Protein AF-A0A2M6WNW7-F1 (afdb_monomer)

Mean predicted aligned error: 16.3 Å

Solvent-accessible surface area (backbone atoms only — not comparable to full-atom values): 13210 Å² total; per-residue (Å²): 137,83,88,84,86,89,88,78,87,84,83,81,85,83,86,87,83,81,88,74,81,74,78,76,78,71,79,75,77,60,56,50,104,80,75,47,78,60,80,78,81,75,82,66,66,45,76,42,76,39,25,69,64,57,57,46,69,64,61,45,34,32,41,26,38,38,67,49,70,41,86,87,64,58,33,37,37,37,36,43,40,39,30,53,20,77,60,61,27,28,33,37,43,33,40,38,33,38,38,93,46,95,89,50,76,71,47,75,42,41,41,38,36,38,17,75,45,58,40,35,37,39,38,34,68,89,40,78,52,42,34,41,28,35,47,39,70,54,56,52,53,56,55,73,37,88,87,51,91,62,79,66,65,63,51,68,43,59,31,47,27,29,78,50,83,79,61,71,75,72,40,60,76,69,86,79,43,50,62,46,54,49,61,60,51,48,49,67,52,69,44,81,50,96,72,91,56,70,62,54,32,66,55,24,70,70,45,85,52,66,66,62,19,52,54,42,29,74,74,48,56,124

Foldseek 3Di:
DDDDDDDPVPPPPPDPDDPPPPDPPPPPQPQDPVRDRDPPPPPPWDKDFFFLVVVLQPLAFKKKKFWDADPVQRKIKIWIKTYPSHLSWIKIWMKIWGDPDPPDDIDIKIKIWIDPSFKIWIDIPVDPAETAIEGPVVVVVQLPDPPDPPPDRGHGTIITIDHDDDDVVSRDDDPRHHYDYVVVVVCLQPPDPVDDGRQQLVVLVPDPDPVSSVVSCVVRVD

Secondary structure (DSSP, 8-state):
------SSSSSSSS----------------B-TTS-B--------EEEEE-HHHHHTT-S-EEEEEEEEETTTTEEEEEEEEE-SSSS-EEEEEEEEE-SSTTSPPEEEEEEEEE-SSEEEEEETTEEEEEEEEEHHHHHHHHH-TTS---STTS-EEEEEEE----GGGGPPPTTSEEEEHHHHHHHHHS--SSSS--HHHHHTT-SSHHHHHHHHHHH--

Organism: NCBI:txid1974566

Sequence (222 aa):
MKKSFYISLLLFIFALTLSGCGSKKTAENKVDSSGNVVATENSDEEEFTASAFEMMGRGRSLHCTFSYEDEKEGAKQSGDFYVDGRSKKFRSEGESTTKATKDEPAMTIKMKSISDGVYAYSWTSLNEKTGFKMKLDQAVATSTDKNKETQDINQAVKFRCRPWTVDNSLFVVPSDINFTDMDEMMKKITAPAQGGGIDLCAICNQIPDATQKGACQKTNCK

Nearest PDB structures (foldseek):
  4ghb-assembly1_A  TM=3.852E-01  e=8.273E-01  Bacteroides uniformis ATCC 8492
  4egd-assembly2_B  TM=3.331E-01  e=1.476E+00  Staphylococcus aureus subsp. aureus NCTC 8325
  4e1t-assembly1_A  TM=3.639E-01  e=9.401E+00  Yersinia pseudotuberculosis

pLDDT: mean 75.77, std 19.42, range [33.75, 96.56]

Structure (mmCIF, N/CA/C/O backbone):
data_AF-A0A2M6WNW7-F1
#
_entry.id   AF-A0A2M6WNW7-F1
#
loop_
_atom_site.group_PDB
_atom_site.id
_atom_site.type_symbol
_atom_site.label_atom_id
_atom_site.label_alt_id
_atom_site.label_comp_id
_atom_site.label_asym_id
_atom_site.label_entity_id
_atom_site.label_seq_id
_atom_site.pdbx_PDB_ins_code
_atom_site.Cartn_x
_atom_site.Cartn_y
_atom_site.Cartn_z
_atom_site.occupancy
_atom_site.B_iso_or_equiv
_atom_site.auth_seq_id
_atom_site.auth_comp_id
_atom_site.auth_asym_id
_atom_site.auth_atom_id
_atom_site.pdbx_PDB_model_num
ATOM 1 N N . MET A 1 1 ? -31.898 -27.546 -75.877 1.00 37.28 1 MET A N 1
ATOM 2 C CA . MET A 1 1 ? -30.781 -28.379 -76.389 1.00 37.28 1 MET A CA 1
ATOM 3 C C . MET A 1 1 ? -29.540 -27.965 -75.603 1.00 37.28 1 MET A C 1
ATOM 5 O O . MET A 1 1 ? -29.192 -26.802 -75.657 1.00 37.28 1 MET A O 1
ATOM 9 N N . LYS A 1 2 ? -29.198 -28.694 -74.533 1.00 39.91 2 LYS A N 1
ATOM 10 C CA . LYS A 1 2 ? -28.207 -29.791 -74.449 1.00 39.91 2 LYS A CA 1
ATOM 11 C C . LYS A 1 2 ? -26.739 -29.318 -74.524 1.00 39.91 2 LYS A C 1
ATOM 13 O O . LYS A 1 2 ? -26.259 -29.085 -75.621 1.00 39.91 2 LYS A O 1
ATOM 18 N N . LYS A 1 3 ? -26.071 -29.427 -73.356 1.00 39.94 3 LYS A N 1
ATOM 19 C CA . LYS A 1 3 ? -24.642 -29.755 -73.120 1.00 39.94 3 LYS A CA 1
ATOM 20 C C . LYS A 1 3 ? -23.668 -28.600 -73.447 1.00 39.94 3 LYS A C 1
ATOM 22 O O . LYS A 1 3 ? -23.709 -28.064 -74.535 1.00 39.94 3 LYS A O 1
ATOM 27 N N . SER A 1 4 ? -22.833 -28.105 -72.533 1.00 46.53 4 SER A N 1
ATOM 28 C CA . SER A 1 4 ? -21.872 -28.868 -71.731 1.00 46.53 4 SER A CA 1
ATOM 29 C C . SER A 1 4 ? -21.517 -28.155 -70.416 1.00 46.53 4 SER A C 1
ATOM 31 O O . SER A 1 4 ? -20.846 -27.130 -70.407 1.00 46.53 4 SER A O 1
ATOM 33 N N . PHE A 1 5 ? -21.941 -28.752 -69.303 1.00 53.22 5 PHE A N 1
ATOM 34 C CA . PHE A 1 5 ? -21.202 -28.756 -68.037 1.00 53.22 5 PHE A CA 1
ATOM 35 C C . PHE A 1 5 ? -20.086 -29.824 -68.156 1.00 53.22 5 PHE A C 1
ATOM 37 O O . PHE A 1 5 ? -20.232 -30.732 -68.973 1.00 53.22 5 PHE A O 1
ATOM 44 N N . TYR A 1 6 ? -19.043 -29.758 -67.317 1.00 55.38 6 TYR A N 1
ATOM 45 C CA . TYR A 1 6 ? -18.026 -30.812 -67.059 1.00 55.38 6 TYR A CA 1
ATOM 46 C C . TYR A 1 6 ? -16.643 -30.756 -67.740 1.00 55.38 6 TYR A C 1
ATOM 48 O O . TYR A 1 6 ? -16.027 -31.802 -67.901 1.00 55.38 6 TYR A O 1
ATOM 56 N N . ILE A 1 7 ? -16.066 -29.586 -68.045 1.00 53.19 7 ILE A N 1
ATOM 57 C CA . ILE A 1 7 ? -14.607 -29.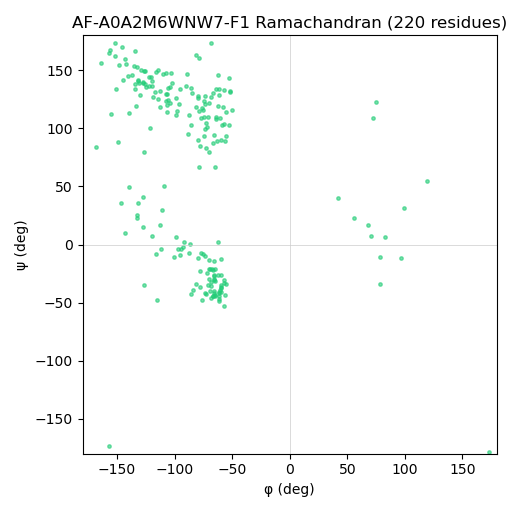501 -68.326 1.00 53.19 7 ILE A CA 1
ATOM 58 C C . ILE A 1 7 ? -13.989 -28.239 -67.703 1.00 53.19 7 ILE A C 1
ATOM 60 O O . ILE A 1 7 ? -13.312 -27.462 -68.360 1.00 53.19 7 ILE A O 1
ATOM 64 N N . SER A 1 8 ? -14.253 -27.994 -66.418 1.00 47.03 8 SER A N 1
ATOM 65 C CA . SER A 1 8 ? -13.496 -26.975 -65.665 1.00 47.03 8 SER A CA 1
ATOM 66 C C . SER A 1 8 ? -13.228 -27.356 -64.204 1.00 47.03 8 SER A C 1
ATOM 68 O O . SER A 1 8 ? -12.729 -26.543 -63.436 1.00 47.03 8 SER A O 1
ATOM 70 N N . LEU A 1 9 ? -13.514 -28.612 -63.829 1.00 49.50 9 LEU A N 1
ATOM 71 C CA . LEU A 1 9 ? -13.303 -29.176 -62.487 1.00 49.50 9 LEU A CA 1
ATOM 72 C C . LEU A 1 9 ? -12.171 -30.227 -62.471 1.00 49.50 9 LEU A C 1
ATOM 74 O O . LEU A 1 9 ? -12.206 -31.184 -61.708 1.00 49.50 9 LEU A O 1
ATOM 78 N N . LEU A 1 10 ? -11.185 -30.073 -63.361 1.00 48.69 10 LEU A N 1
ATOM 79 C CA . LEU A 1 10 ? -10.024 -30.970 -63.501 1.00 48.69 10 LEU A CA 1
ATOM 80 C C . LEU A 1 10 ? -8.695 -30.192 -63.591 1.00 48.69 10 LEU A C 1
ATOM 82 O O . LEU A 1 10 ? -7.700 -30.693 -64.095 1.00 48.69 10 LEU A O 1
ATOM 86 N N . LEU A 1 11 ? -8.690 -28.956 -63.078 1.00 48.28 11 LEU A N 1
ATOM 87 C CA . LEU A 1 11 ? -7.522 -28.068 -62.965 1.00 48.28 11 LEU A CA 1
ATOM 88 C C . LEU A 1 11 ? -7.416 -27.436 -61.560 1.00 48.28 11 LEU A C 1
ATOM 90 O O . LEU A 1 11 ? -6.845 -26.367 -61.389 1.00 48.28 11 LEU A O 1
ATOM 94 N N . PHE A 1 12 ? -7.984 -28.101 -60.544 1.00 49.94 12 PHE A N 1
ATOM 95 C CA . PHE A 1 12 ? -8.003 -27.632 -59.147 1.00 49.94 12 PHE A CA 1
ATOM 96 C C . PHE A 1 12 ? -7.469 -28.671 -58.137 1.00 49.94 12 PHE A C 1
ATOM 98 O O . PHE A 1 12 ? -7.685 -28.536 -56.938 1.00 49.94 12 PHE A O 1
ATOM 105 N N . ILE A 1 13 ? -6.769 -29.717 -58.604 1.00 55.59 13 ILE A N 1
ATOM 106 C CA . ILE A 1 13 ? -6.247 -30.821 -57.765 1.00 55.59 13 ILE A CA 1
ATOM 107 C C . ILE A 1 13 ? -4.735 -31.027 -58.002 1.00 55.59 13 ILE A C 1
ATOM 109 O O . ILE A 1 13 ? -4.261 -32.148 -58.108 1.00 55.59 13 ILE A O 1
ATOM 113 N N . PHE A 1 14 ? -3.945 -29.953 -58.124 1.00 50.47 14 PHE A N 1
ATOM 114 C CA . PHE A 1 14 ? -2.476 -30.085 -58.217 1.00 50.47 14 PHE A CA 1
ATOM 115 C C . PHE A 1 14 ? -1.686 -28.932 -57.570 1.00 50.47 14 PHE A C 1
ATOM 117 O O . PHE A 1 14 ? -0.628 -28.542 -58.050 1.00 50.47 14 PHE A O 1
ATOM 124 N N . ALA A 1 15 ? -2.188 -28.387 -56.456 1.00 49.59 15 ALA A N 1
ATOM 125 C CA . ALA A 1 15 ? -1.471 -27.390 -55.648 1.00 49.59 15 ALA A CA 1
ATOM 126 C C . ALA A 1 15 ? -1.483 -27.718 -54.141 1.00 49.59 15 ALA A C 1
ATOM 128 O O . ALA A 1 15 ? -1.553 -26.831 -53.296 1.00 49.59 15 ALA A O 1
ATOM 129 N N . LEU A 1 16 ? -1.409 -29.007 -53.797 1.00 55.06 16 LEU A N 1
ATOM 130 C CA . LEU A 1 16 ? -1.192 -29.489 -52.431 1.00 55.06 16 LEU A CA 1
ATOM 131 C C . LEU A 1 16 ? -0.007 -30.454 -52.422 1.00 55.06 16 LEU A C 1
ATOM 133 O O . LEU A 1 16 ? -0.216 -31.655 -52.417 1.00 55.06 16 LEU A O 1
ATOM 137 N N . THR A 1 17 ? 1.213 -29.912 -52.424 1.00 58.44 17 THR A N 1
ATOM 138 C CA . THR A 1 17 ? 2.389 -30.475 -51.730 1.00 58.44 17 THR A CA 1
ATOM 139 C C . THR A 1 17 ? 3.519 -29.437 -51.718 1.00 58.44 17 THR A C 1
ATOM 141 O O . THR A 1 17 ? 4.430 -29.479 -52.540 1.00 58.44 17 THR A O 1
ATOM 144 N N . LEU A 1 18 ? 3.496 -28.515 -50.755 1.00 51.34 18 LEU A N 1
ATOM 145 C CA . LEU A 1 18 ? 4.739 -28.102 -50.107 1.00 51.34 18 LEU A CA 1
ATOM 146 C C . LEU A 1 18 ? 4.588 -28.379 -48.620 1.00 51.34 18 LEU A C 1
ATOM 148 O O . LEU A 1 18 ? 3.933 -27.655 -47.874 1.00 51.34 18 LEU A O 1
ATOM 152 N N . SER A 1 19 ? 5.189 -29.499 -48.239 1.00 54.91 19 SER A N 1
ATOM 153 C CA . SER A 1 19 ? 5.500 -29.906 -46.883 1.00 54.91 19 SER A CA 1
ATOM 154 C C . SER A 1 19 ? 6.343 -28.825 -46.207 1.00 54.91 19 SER A C 1
ATOM 156 O O . SER A 1 19 ? 7.570 -28.846 -46.252 1.00 54.91 19 SER A O 1
ATOM 158 N N . GLY A 1 20 ? 5.677 -27.865 -45.574 1.00 41.31 20 GLY A N 1
ATOM 159 C CA . GLY A 1 20 ? 6.281 -26.999 -44.574 1.00 41.31 20 GLY A CA 1
ATOM 160 C C . GLY A 1 20 ? 6.381 -27.761 -43.260 1.00 41.31 20 GLY A C 1
ATOM 161 O O . GLY A 1 20 ? 5.495 -27.658 -42.415 1.00 41.31 20 GLY A O 1
ATOM 162 N N . CYS A 1 21 ? 7.453 -28.539 -43.094 1.00 54.03 21 CYS A N 1
ATOM 163 C CA . CYS A 1 21 ? 7.930 -28.967 -41.782 1.00 54.03 21 CYS A CA 1
ATOM 164 C C . CYS A 1 21 ? 8.270 -27.701 -40.981 1.00 54.03 21 CYS A C 1
ATOM 166 O O . CYS A 1 21 ? 9.374 -27.172 -41.063 1.00 54.03 21 CYS A O 1
ATOM 168 N N . GLY A 1 22 ? 7.289 -27.176 -40.248 1.00 43.28 22 GLY A N 1
ATOM 169 C CA . GLY A 1 22 ? 7.511 -26.136 -39.258 1.00 43.28 22 GLY A CA 1
ATOM 170 C C . GLY A 1 22 ? 8.387 -26.709 -38.156 1.00 43.28 22 GLY A C 1
ATOM 171 O O . GLY A 1 22 ? 7.942 -27.558 -37.384 1.00 43.28 22 GLY A O 1
ATOM 172 N N . SER A 1 23 ? 9.644 -26.272 -38.116 1.00 43.16 23 SER A N 1
ATOM 173 C CA . SER A 1 23 ? 10.593 -26.575 -37.056 1.00 43.16 23 SER A CA 1
ATOM 174 C C . SER A 1 23 ? 9.971 -26.232 -35.708 1.00 43.16 23 SER A C 1
ATOM 176 O O . SER A 1 23 ? 9.912 -25.071 -35.301 1.00 43.16 23 SER A O 1
ATOM 178 N N . LYS A 1 24 ? 9.519 -27.262 -34.993 1.00 37.47 24 LYS A N 1
ATOM 179 C CA . LYS A 1 24 ? 9.359 -27.209 -33.547 1.00 37.47 24 LYS A CA 1
ATOM 180 C C . LYS A 1 24 ? 10.750 -26.858 -33.026 1.00 37.47 24 LYS A C 1
ATOM 182 O O . LYS A 1 24 ? 11.648 -27.694 -33.079 1.00 37.47 24 LYS A O 1
ATOM 187 N N . LYS A 1 25 ? 10.962 -25.601 -32.626 1.00 39.53 25 LYS A N 1
ATOM 188 C CA . LYS A 1 25 ? 12.146 -25.219 -31.859 1.00 39.53 25 LYS A CA 1
ATOM 189 C C . LYS A 1 25 ? 12.052 -25.983 -30.544 1.00 39.53 25 LYS A C 1
ATOM 191 O O . LYS A 1 25 ? 11.413 -25.540 -29.596 1.00 39.53 25 LYS A O 1
ATOM 196 N N . THR A 1 26 ? 12.614 -27.183 -30.536 1.00 38.25 26 THR A N 1
ATOM 197 C CA . THR A 1 26 ? 13.106 -27.821 -29.327 1.00 38.25 26 THR A CA 1
ATOM 198 C C . THR A 1 26 ? 13.988 -26.775 -28.664 1.00 38.25 26 THR A C 1
ATOM 200 O O . THR A 1 26 ? 14.960 -26.324 -29.266 1.00 38.25 26 THR A O 1
ATOM 203 N N . ALA A 1 27 ? 13.599 -26.322 -27.475 1.00 42.50 27 ALA A N 1
ATOM 204 C CA . ALA A 1 27 ? 14.504 -25.587 -26.617 1.00 42.50 27 ALA A CA 1
ATOM 205 C C . ALA A 1 27 ? 15.694 -26.516 -26.351 1.00 42.50 27 ALA A C 1
ATOM 207 O O . ALA A 1 27 ? 15.572 -27.495 -25.616 1.00 42.50 27 ALA A O 1
ATOM 208 N N . GLU A 1 28 ? 16.816 -26.273 -27.024 1.00 37.75 28 GLU A N 1
ATOM 209 C CA . GLU A 1 28 ? 18.087 -26.830 -26.592 1.00 37.75 28 GLU A CA 1
ATOM 210 C C . GLU A 1 28 ? 18.375 -26.216 -25.225 1.00 37.75 28 GLU A C 1
ATOM 212 O O . GLU A 1 28 ? 18.635 -25.018 -25.106 1.00 37.75 28 GLU A O 1
ATOM 217 N N . ASN A 1 29 ? 18.287 -27.034 -24.178 1.00 41.97 29 ASN A N 1
ATOM 218 C CA . ASN A 1 29 ? 18.869 -26.677 -22.897 1.00 41.97 29 ASN A CA 1
ATOM 219 C C . ASN A 1 29 ? 20.368 -26.503 -23.132 1.00 41.97 29 ASN A C 1
ATOM 221 O O . ASN A 1 29 ? 21.080 -27.477 -23.381 1.00 41.97 29 ASN A O 1
ATOM 225 N N . LYS A 1 30 ? 20.846 -25.259 -23.078 1.00 40.69 30 LYS A N 1
ATOM 226 C CA . LYS A 1 30 ? 22.275 -24.978 -23.060 1.00 40.69 30 LYS A CA 1
ATOM 227 C C . LYS A 1 30 ? 22.776 -25.334 -21.664 1.00 40.69 30 LYS A C 1
ATOM 229 O O . LYS A 1 30 ? 22.654 -24.558 -20.722 1.00 40.69 30 LYS A O 1
ATOM 234 N N . VAL A 1 31 ? 23.242 -26.568 -21.543 1.00 48.88 31 VAL A N 1
ATOM 235 C CA . VAL A 1 31 ? 23.888 -27.088 -20.343 1.00 48.88 31 VAL A CA 1
ATOM 236 C C . VAL A 1 31 ? 25.279 -26.459 -20.272 1.00 48.88 31 VAL A C 1
ATOM 238 O O . VAL A 1 31 ? 26.014 -26.464 -21.262 1.00 48.88 31 VAL A O 1
ATOM 241 N N . ASP A 1 32 ? 25.617 -25.851 -19.137 1.00 59.72 32 ASP A N 1
ATOM 242 C CA . ASP A 1 32 ? 26.976 -25.365 -18.905 1.00 59.72 32 ASP A CA 1
ATOM 243 C C . ASP A 1 32 ? 27.966 -26.538 -18.766 1.00 59.72 32 ASP A C 1
ATOM 245 O O . ASP A 1 32 ? 27.585 -27.708 -18.708 1.00 59.72 32 ASP A O 1
ATOM 249 N N . SER A 1 33 ? 29.267 -26.247 -18.692 1.00 53.88 33 SER A N 1
ATOM 250 C CA . SER A 1 33 ? 30.304 -27.280 -18.515 1.00 53.88 33 SER A CA 1
ATOM 251 C C . SER A 1 33 ? 30.191 -28.064 -17.189 1.00 53.88 33 SER A C 1
ATOM 253 O O . SER A 1 33 ? 31.028 -28.931 -16.933 1.00 53.88 33 SER A O 1
ATOM 255 N N . SER A 1 34 ? 29.180 -27.781 -16.364 1.00 63.69 34 SER A N 1
ATOM 256 C CA . SER A 1 34 ? 28.921 -28.379 -15.056 1.00 63.69 34 SER A CA 1
ATOM 257 C C . SER A 1 34 ? 27.571 -29.106 -14.978 1.00 63.69 34 SER A C 1
ATOM 259 O O . SER A 1 34 ? 27.197 -29.563 -13.900 1.00 63.69 34 SER A O 1
ATOM 261 N N . GLY A 1 35 ? 26.840 -29.267 -16.088 1.00 49.97 35 GLY A N 1
ATOM 262 C CA . GLY A 1 35 ? 25.605 -30.057 -16.096 1.00 49.97 35 GLY A CA 1
ATOM 263 C C . GLY A 1 35 ? 24.356 -29.316 -15.606 1.00 49.97 35 GLY A C 1
ATOM 264 O O . GLY A 1 35 ? 23.305 -29.946 -15.485 1.00 49.97 35 GLY A O 1
ATOM 265 N N . ASN A 1 36 ? 24.431 -28.007 -15.345 1.00 60.78 36 ASN A N 1
ATOM 266 C CA . ASN A 1 36 ? 23.285 -27.242 -14.859 1.00 60.78 36 ASN A CA 1
ATOM 267 C C . ASN A 1 36 ? 22.459 -26.649 -16.006 1.00 60.78 36 ASN A C 1
ATOM 269 O O . ASN A 1 36 ? 22.983 -26.093 -16.974 1.00 60.78 36 ASN A O 1
ATOM 273 N N . VAL A 1 37 ? 21.133 -26.757 -15.871 1.00 45.97 37 VAL A N 1
ATOM 274 C CA . VAL A 1 37 ? 20.163 -26.094 -16.748 1.00 45.97 37 VAL A CA 1
ATOM 275 C C . VAL A 1 37 ? 20.190 -24.604 -16.426 1.00 45.97 37 VAL A C 1
ATOM 277 O O . VAL A 1 37 ? 19.615 -24.161 -15.434 1.00 45.97 37 VAL A O 1
ATOM 280 N N . VAL A 1 38 ? 20.871 -23.823 -17.263 1.00 43.94 38 VAL A N 1
ATOM 281 C CA . VAL A 1 38 ? 20.795 -22.364 -17.209 1.00 43.94 38 VAL A CA 1
ATOM 282 C C . VAL A 1 38 ? 19.431 -21.964 -17.762 1.00 43.94 38 VAL A C 1
ATOM 284 O O . VAL A 1 38 ? 19.188 -22.038 -18.969 1.00 43.94 38 VAL A O 1
ATOM 287 N N . ALA A 1 39 ? 18.519 -21.574 -16.869 1.00 40.47 39 ALA A N 1
ATOM 288 C CA . ALA A 1 39 ? 17.269 -20.939 -17.255 1.00 40.47 39 ALA A CA 1
ATOM 289 C C . ALA A 1 39 ? 17.606 -19.707 -18.105 1.00 40.47 39 ALA A C 1
ATOM 291 O O . ALA A 1 39 ? 18.237 -18.759 -17.644 1.00 40.47 39 ALA A O 1
ATOM 292 N N . THR A 1 40 ? 17.233 -19.757 -19.381 1.00 33.75 40 THR A N 1
ATOM 293 C CA . THR A 1 40 ? 17.302 -18.596 -20.262 1.00 33.75 40 THR A CA 1
ATOM 294 C C . THR A 1 40 ? 16.164 -17.670 -19.846 1.00 33.75 40 THR A C 1
ATOM 296 O O . THR A 1 40 ? 15.011 -17.926 -20.188 1.00 33.75 40 THR A O 1
ATOM 299 N N . GLU A 1 41 ? 16.468 -16.633 -19.064 1.00 44.19 41 GLU A N 1
ATOM 300 C CA . GLU A 1 41 ? 15.544 -15.521 -18.836 1.00 44.19 41 GLU A CA 1
ATOM 301 C C . GLU A 1 41 ? 15.370 -14.763 -20.158 1.00 44.19 41 GLU A C 1
ATOM 303 O O . GLU A 1 41 ? 16.099 -13.823 -20.466 1.00 44.19 41 GLU A O 1
ATOM 308 N N . ASN A 1 42 ? 14.416 -15.201 -20.980 1.00 44.41 42 ASN A N 1
ATOM 309 C CA . ASN A 1 42 ? 13.832 -14.317 -21.978 1.00 44.41 42 ASN A CA 1
ATOM 310 C C . ASN A 1 42 ? 12.975 -13.298 -21.227 1.00 44.41 42 ASN A C 1
ATOM 312 O O . ASN A 1 42 ? 11.940 -13.631 -20.649 1.00 44.41 42 ASN A O 1
ATOM 316 N N . SER A 1 43 ? 13.459 -12.060 -21.211 1.00 53.41 43 SER A N 1
ATOM 317 C CA . SER A 1 43 ? 12.755 -10.882 -20.729 1.00 53.41 43 SER A CA 1
ATOM 318 C C . SER A 1 43 ? 11.610 -10.530 -21.687 1.00 53.41 43 SER A C 1
ATOM 320 O O . SER A 1 43 ? 11.740 -9.632 -22.519 1.00 53.41 43 SER A O 1
ATOM 322 N N . ASP A 1 44 ? 10.481 -11.227 -21.580 1.00 70.62 44 ASP A N 1
ATOM 323 C CA . ASP A 1 44 ? 9.216 -10.758 -22.156 1.00 70.62 44 ASP A CA 1
ATOM 324 C C . ASP A 1 44 ? 8.626 -9.696 -21.211 1.00 70.62 44 ASP A C 1
ATOM 326 O O . ASP A 1 44 ? 7.640 -9.923 -20.507 1.00 70.62 44 ASP A O 1
ATOM 330 N N . GLU A 1 45 ? 9.314 -8.556 -21.111 1.00 84.62 45 GLU A N 1
ATOM 331 C CA . GLU A 1 45 ? 8.810 -7.389 -20.395 1.00 84.62 45 GLU A CA 1
ATOM 332 C C . GLU A 1 45 ? 7.746 -6.709 -21.266 1.00 84.62 45 GLU A C 1
ATOM 334 O O . GLU A 1 45 ? 8.010 -6.273 -22.387 1.00 84.62 45 GLU A O 1
ATOM 339 N N . GLU A 1 46 ? 6.518 -6.665 -20.763 1.00 89.56 46 GLU A N 1
ATOM 340 C CA . GLU A 1 46 ? 5.365 -6.060 -21.418 1.00 89.56 46 GLU A CA 1
ATOM 341 C C . GLU A 1 46 ? 5.028 -4.737 -20.724 1.00 89.56 46 GLU A C 1
ATOM 343 O O . GLU A 1 46 ? 4.960 -4.657 -19.494 1.00 89.56 46 GLU A O 1
ATOM 348 N N . GLU A 1 47 ? 4.777 -3.691 -21.509 1.00 90.06 47 GLU A N 1
ATOM 349 C CA . GLU A 1 47 ? 4.302 -2.415 -20.982 1.00 90.06 47 GLU A CA 1
ATOM 350 C C . GLU A 1 47 ? 2.777 -2.325 -21.071 1.00 90.06 47 GLU A C 1
ATOM 352 O O . GLU A 1 47 ? 2.182 -2.589 -22.118 1.00 90.06 47 GLU A O 1
ATOM 357 N N . PHE A 1 48 ? 2.138 -1.884 -19.989 1.00 83.62 48 PHE A N 1
ATOM 358 C CA . PHE A 1 48 ? 0.703 -1.618 -19.966 1.00 83.62 48 PHE A CA 1
ATOM 359 C C . PHE A 1 48 ? 0.427 -0.249 -19.368 1.00 83.62 48 PHE A C 1
ATOM 361 O O . PHE A 1 48 ? 0.995 0.114 -18.345 1.00 83.62 48 PHE A O 1
ATOM 368 N N . THR A 1 49 ? -0.513 0.481 -19.951 1.00 86.44 49 THR A N 1
ATOM 369 C CA . THR A 1 49 ? -1.170 1.594 -19.266 1.00 86.44 49 THR A CA 1
ATOM 370 C C . THR A 1 49 ? -2.493 1.074 -18.727 1.00 86.44 49 THR A C 1
ATOM 372 O O . THR A 1 49 ? -3.335 0.627 -19.505 1.00 86.44 49 THR A O 1
ATOM 375 N N . ALA A 1 50 ? -2.637 1.043 -17.407 1.00 80.38 50 ALA A N 1
ATOM 376 C CA . ALA A 1 50 ? -3.799 0.473 -16.732 1.00 80.38 50 ALA A CA 1
ATOM 377 C C . ALA A 1 50 ? -3.954 1.073 -15.328 1.00 80.38 50 ALA A C 1
ATOM 379 O O . ALA A 1 50 ? -3.014 1.661 -14.796 1.00 80.38 50 ALA A O 1
ATOM 380 N N . SER A 1 51 ? -5.118 0.901 -14.712 1.00 81.75 51 SER A N 1
ATOM 381 C CA . SER A 1 51 ? -5.281 1.080 -13.262 1.00 81.75 51 SER A CA 1
ATOM 382 C C . SER A 1 51 ? -4.822 -0.165 -12.492 1.00 81.75 51 SER A C 1
ATOM 384 O O . SER A 1 51 ? -4.749 -1.270 -13.040 1.00 81.75 51 SER A O 1
ATOM 386 N N . ALA A 1 52 ? -4.585 -0.027 -11.184 1.00 75.19 52 ALA A N 1
ATOM 387 C CA . ALA A 1 52 ? -4.259 -1.167 -10.320 1.00 75.19 52 ALA A CA 1
ATOM 388 C C . ALA A 1 52 ? -5.350 -2.264 -10.345 1.00 75.19 52 ALA A C 1
ATOM 390 O O . ALA A 1 52 ? -5.047 -3.458 -10.279 1.00 75.19 52 ALA A O 1
ATOM 391 N N . PHE A 1 53 ? -6.622 -1.879 -10.499 1.00 78.75 53 PHE A N 1
ATOM 392 C CA . PHE A 1 53 ? -7.745 -2.819 -10.588 1.00 78.75 53 PHE A CA 1
ATOM 393 C C . PHE A 1 53 ? -7.785 -3.576 -11.914 1.00 78.75 53 PHE A C 1
ATOM 395 O O . PHE A 1 53 ? -7.985 -4.792 -11.927 1.00 78.75 53 PHE A O 1
ATOM 402 N N . GLU A 1 54 ? -7.550 -2.883 -13.027 1.00 80.38 54 GLU A N 1
ATOM 403 C CA . GLU A 1 54 ? -7.448 -3.522 -14.340 1.00 80.38 54 GLU A CA 1
ATOM 404 C C . GLU A 1 54 ? -6.308 -4.543 -14.367 1.00 80.38 54 GLU A C 1
ATOM 406 O O . GLU A 1 54 ? -6.464 -5.619 -14.941 1.00 80.38 54 GLU A O 1
ATOM 411 N N . MET A 1 55 ? -5.193 -4.254 -13.685 1.00 81.56 55 MET A N 1
ATOM 412 C CA . MET A 1 55 ? -4.072 -5.186 -13.560 1.00 81.56 55 MET A CA 1
ATOM 413 C C . MET A 1 55 ? -4.457 -6.487 -12.846 1.00 81.56 55 MET A C 1
ATOM 415 O O . MET A 1 55 ? -4.082 -7.563 -13.312 1.00 81.56 55 MET A O 1
ATOM 419 N N . MET A 1 56 ? -5.263 -6.423 -11.782 1.00 83.12 56 MET A N 1
ATOM 420 C CA . MET A 1 56 ? -5.793 -7.626 -11.122 1.00 83.12 56 MET A CA 1
ATOM 421 C C . MET A 1 56 ? -6.734 -8.439 -12.024 1.00 83.12 56 MET A C 1
ATOM 423 O O . MET A 1 56 ? -6.787 -9.663 -11.916 1.00 83.12 56 MET A O 1
ATOM 427 N N . GLY A 1 57 ? -7.460 -7.779 -12.930 1.00 83.25 57 GLY A N 1
ATOM 428 C CA . GLY A 1 57 ? -8.414 -8.414 -13.845 1.00 83.25 57 GLY A CA 1
ATOM 429 C C . GLY A 1 57 ? -7.788 -9.180 -15.018 1.00 83.25 57 GLY A C 1
ATOM 430 O O . GLY A 1 57 ? -8.503 -9.879 -15.733 1.00 83.25 57 GLY A O 1
ATOM 431 N N . ARG A 1 58 ? -6.467 -9.090 -15.234 1.00 83.44 58 ARG A N 1
ATOM 432 C CA . ARG A 1 58 ? -5.785 -9.664 -16.416 1.00 83.44 58 ARG A CA 1
ATOM 433 C C . ARG A 1 58 ? -5.642 -11.186 -16.412 1.00 83.44 58 ARG A C 1
ATOM 435 O O . ARG A 1 58 ? -5.218 -11.747 -17.421 1.00 83.44 58 ARG A O 1
ATOM 442 N N . GLY A 1 59 ? -5.935 -11.863 -15.303 1.00 87.94 59 GLY A N 1
ATOM 443 C CA . GLY A 1 59 ? -5.868 -13.328 -15.239 1.00 87.94 59 GLY A CA 1
ATOM 444 C C . GLY A 1 59 ? -4.447 -13.915 -15.286 1.00 87.94 59 GLY A C 1
ATOM 445 O O . GLY A 1 59 ? -4.285 -15.129 -15.414 1.00 87.94 59 GLY A O 1
ATOM 446 N N . ARG A 1 60 ? -3.407 -13.070 -15.228 1.00 91.19 60 ARG A N 1
ATOM 447 C CA . ARG A 1 60 ? -1.990 -13.446 -15.338 1.00 91.19 60 ARG A CA 1
ATOM 448 C C . ARG A 1 60 ? -1.251 -13.062 -14.067 1.00 91.19 60 ARG A C 1
ATOM 450 O O . ARG A 1 60 ? -1.476 -11.985 -13.522 1.00 91.19 60 ARG A O 1
ATOM 457 N N . SER A 1 61 ? -0.341 -13.925 -13.633 1.00 94.56 61 SER A N 1
ATOM 458 C CA . SER A 1 61 ? 0.593 -13.600 -12.562 1.00 94.56 61 SER A CA 1
ATOM 459 C C . SER A 1 61 ? 1.663 -12.667 -13.123 1.00 94.56 61 SER A C 1
ATOM 461 O O . SER A 1 61 ? 2.422 -13.065 -14.010 1.00 94.56 61 SER A O 1
ATOM 463 N N . LEU A 1 62 ? 1.723 -11.432 -12.626 1.00 94.31 62 LEU A N 1
ATOM 464 C CA . LEU A 1 62 ? 2.666 -10.411 -13.088 1.00 94.31 62 LEU A CA 1
ATOM 465 C C . LEU A 1 62 ? 3.374 -9.746 -11.907 1.00 94.31 62 LEU A C 1
ATOM 467 O O . LEU A 1 62 ? 2.750 -9.464 -10.883 1.00 94.31 62 LEU A O 1
ATOM 471 N N . HIS A 1 63 ? 4.662 -9.473 -12.090 1.00 95.44 63 HIS A N 1
ATOM 472 C CA . HIS A 1 63 ? 5.405 -8.502 -11.302 1.00 95.44 63 HIS A CA 1
ATOM 473 C C . HIS A 1 63 ? 5.633 -7.277 -12.184 1.00 95.44 63 HIS A C 1
ATOM 475 O O . HIS A 1 63 ? 6.238 -7.380 -13.251 1.00 95.44 63 HIS A O 1
ATOM 481 N N . CYS A 1 64 ? 5.123 -6.137 -11.743 1.00 93.69 64 CYS A N 1
ATOM 482 C CA . CYS A 1 64 ? 5.167 -4.878 -12.454 1.00 93.69 64 CYS A CA 1
ATOM 483 C C . CYS A 1 64 ? 5.902 -3.813 -11.652 1.00 93.69 64 CYS A C 1
ATOM 485 O O . CYS A 1 64 ? 5.725 -3.723 -10.444 1.00 93.69 64 CYS A O 1
ATOM 487 N N . THR A 1 65 ? 6.643 -2.957 -12.343 1.00 95.06 65 THR A N 1
ATOM 488 C CA . THR A 1 65 ? 7.188 -1.718 -11.785 1.00 95.06 65 THR A CA 1
ATOM 489 C C . THR A 1 65 ? 6.467 -0.528 -12.399 1.00 95.06 65 THR A C 1
ATOM 491 O O . THR A 1 65 ? 6.073 -0.569 -13.569 1.00 95.06 65 THR A O 1
ATOM 494 N N . PHE A 1 66 ? 6.291 0.538 -11.629 1.00 90.50 66 PHE A N 1
ATOM 495 C CA . PHE A 1 66 ? 5.769 1.806 -12.126 1.00 90.50 66 PHE A CA 1
ATOM 496 C C . PHE A 1 66 ? 6.626 2.966 -11.633 1.00 90.50 66 PHE A C 1
ATOM 498 O O . PHE A 1 66 ? 7.275 2.896 -10.590 1.00 90.50 66 PHE A O 1
ATOM 505 N N . SER A 1 67 ? 6.639 4.040 -12.413 1.00 89.88 67 SER A N 1
ATOM 506 C CA . SER A 1 67 ? 7.242 5.304 -12.018 1.00 89.88 67 SER A CA 1
ATOM 507 C C . SER A 1 67 ? 6.508 6.442 -12.712 1.00 89.88 67 SER A C 1
ATOM 509 O O . SER A 1 67 ? 6.214 6.360 -13.905 1.00 89.88 67 SER A O 1
ATOM 511 N N . TYR A 1 68 ? 6.191 7.470 -11.940 1.00 85.06 68 TYR A N 1
ATOM 512 C CA . TYR A 1 68 ? 5.504 8.676 -12.359 1.00 85.06 68 TYR A CA 1
ATOM 513 C C . TYR A 1 68 ? 6.230 9.883 -11.763 1.00 85.06 68 TYR A C 1
ATOM 515 O O . TYR A 1 68 ? 6.643 9.857 -10.606 1.00 85.06 68 TYR A O 1
ATOM 523 N N . GLU A 1 69 ? 6.394 10.936 -12.551 1.00 85.56 69 GLU A N 1
ATOM 524 C CA . GLU A 1 69 ? 6.932 12.212 -12.094 1.00 85.56 69 GLU A CA 1
ATOM 525 C C . GLU A 1 69 ? 6.037 13.322 -12.637 1.00 85.56 69 GLU A C 1
ATOM 527 O O . GLU A 1 69 ? 5.877 13.465 -13.849 1.00 85.56 69 GLU A O 1
ATOM 532 N N . ASP A 1 70 ? 5.437 14.088 -11.731 1.00 80.06 70 ASP A N 1
ATOM 533 C CA . ASP A 1 70 ? 4.743 15.320 -12.063 1.00 80.06 70 ASP A CA 1
ATOM 534 C C . ASP A 1 70 ? 5.763 16.460 -12.098 1.00 80.06 70 ASP A C 1
ATOM 536 O O . ASP A 1 70 ? 6.208 16.960 -11.062 1.00 80.06 70 ASP A O 1
ATOM 540 N N . GLU A 1 71 ? 6.147 16.879 -13.302 1.00 74.00 71 GLU A N 1
ATOM 541 C CA . GLU A 1 71 ? 7.121 17.958 -13.495 1.00 74.00 71 GLU A CA 1
ATOM 542 C C . GLU A 1 71 ? 6.628 19.323 -12.976 1.00 74.00 71 GLU A C 1
ATOM 544 O O . GLU A 1 71 ? 7.445 20.209 -12.714 1.00 74.00 71 GLU A O 1
ATOM 549 N N . LYS A 1 72 ? 5.310 19.524 -12.821 1.00 71.62 72 LYS A N 1
ATOM 550 C CA . LYS A 1 72 ? 4.731 20.802 -12.375 1.00 71.62 72 LYS A CA 1
ATOM 551 C C . LYS A 1 72 ? 4.689 20.904 -10.858 1.00 71.62 72 LYS A C 1
ATOM 553 O O . LYS A 1 72 ? 5.019 21.958 -10.316 1.00 71.62 72 LYS A O 1
ATOM 558 N N . GLU A 1 73 ? 4.295 19.824 -10.191 1.00 71.38 73 GLU A N 1
ATOM 559 C CA . GLU A 1 73 ? 4.164 19.780 -8.727 1.00 71.38 73 GLU A CA 1
ATOM 560 C C . GLU A 1 73 ? 5.412 19.204 -8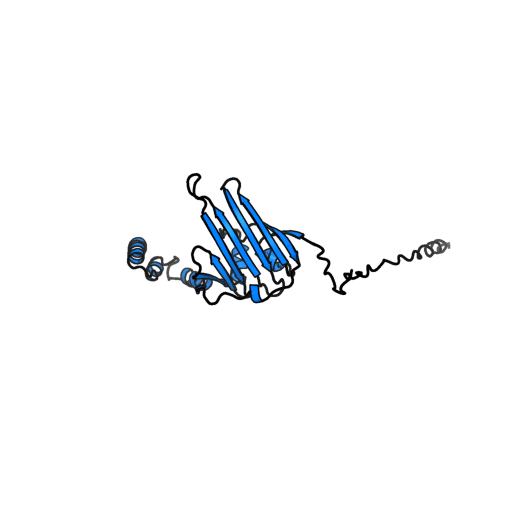.036 1.00 71.38 73 GLU A C 1
ATOM 562 O O . GLU A 1 73 ? 5.562 19.283 -6.817 1.00 71.38 73 GLU A O 1
ATOM 567 N N . GLY A 1 74 ? 6.355 18.654 -8.809 1.00 73.44 74 GLY A N 1
ATOM 568 C CA . GLY A 1 74 ? 7.577 18.035 -8.296 1.00 73.44 74 GLY A CA 1
ATOM 569 C C . GLY A 1 74 ? 7.318 16.740 -7.524 1.00 73.44 74 GLY A C 1
ATOM 570 O O . GLY A 1 74 ? 8.188 16.305 -6.764 1.00 73.44 74 GLY A O 1
ATOM 571 N N . ALA A 1 75 ? 6.131 16.150 -7.690 1.00 80.75 75 ALA A N 1
ATOM 572 C CA . ALA A 1 75 ? 5.752 14.891 -7.076 1.00 80.75 75 ALA A CA 1
ATOM 573 C C . ALA A 1 75 ? 6.362 13.726 -7.864 1.00 80.75 75 ALA A C 1
ATOM 575 O O . ALA A 1 75 ? 6.171 13.619 -9.072 1.00 80.75 75 ALA A O 1
ATOM 576 N N . LYS A 1 76 ? 7.091 12.836 -7.191 1.00 88.31 76 LYS A N 1
ATOM 577 C CA . LYS A 1 76 ? 7.637 11.607 -7.783 1.00 88.31 76 LYS A CA 1
ATOM 578 C C . LYS A 1 76 ? 7.029 10.408 -7.094 1.00 88.31 76 LYS A C 1
ATOM 580 O O . LYS A 1 76 ? 7.071 10.334 -5.872 1.00 88.31 76 LYS A O 1
ATOM 585 N N . GLN A 1 77 ? 6.549 9.447 -7.862 1.00 89.44 77 GLN A N 1
ATOM 586 C CA . GLN A 1 77 ? 6.048 8.186 -7.351 1.00 89.44 77 GLN A CA 1
ATOM 587 C C . GLN A 1 77 ? 6.728 7.026 -8.065 1.00 89.44 77 GLN A C 1
ATOM 589 O O . GLN A 1 77 ? 6.950 7.063 -9.274 1.00 89.44 77 GLN A O 1
ATOM 594 N N . SER A 1 78 ? 7.066 5.974 -7.334 1.00 92.81 78 SER A N 1
ATOM 595 C CA . SER A 1 78 ? 7.525 4.724 -7.934 1.00 92.81 78 SER A CA 1
ATOM 596 C C . SER A 1 78 ? 7.190 3.543 -7.045 1.00 92.81 78 SER A C 1
ATOM 598 O O . SER A 1 78 ? 6.900 3.724 -5.861 1.00 92.81 78 SER A O 1
ATOM 600 N N . GLY A 1 79 ? 7.207 2.342 -7.608 1.00 94.75 79 GLY A N 1
ATOM 601 C CA . GLY A 1 79 ? 6.985 1.148 -6.816 1.00 94.75 79 GLY A CA 1
ATOM 602 C C . GLY A 1 79 ? 6.865 -0.132 -7.618 1.00 94.75 79 GLY A C 1
ATOM 603 O O . GLY A 1 79 ? 6.930 -0.145 -8.851 1.00 94.75 79 GLY A O 1
ATOM 604 N N . ASP A 1 80 ? 6.634 -1.197 -6.865 1.00 95.62 80 ASP A N 1
ATOM 605 C CA . ASP A 1 80 ? 6.384 -2.548 -7.324 1.00 95.62 80 ASP A CA 1
ATOM 606 C C . ASP A 1 80 ? 4.908 -2.915 -7.122 1.00 95.62 80 ASP A C 1
ATOM 608 O O . ASP A 1 80 ? 4.233 -2.495 -6.173 1.00 95.62 80 ASP A O 1
ATOM 612 N N . PHE A 1 81 ? 4.401 -3.737 -8.032 1.00 94.31 81 PHE A N 1
ATOM 613 C CA . PHE A 1 81 ? 3.043 -4.251 -8.030 1.00 94.31 81 PHE A CA 1
ATOM 614 C C . PHE A 1 81 ? 3.053 -5.723 -8.445 1.00 94.31 81 PHE A C 1
ATOM 616 O O . PHE A 1 81 ? 3.367 -6.070 -9.582 1.00 94.31 81 PHE A O 1
ATOM 623 N N . TYR A 1 82 ? 2.706 -6.598 -7.512 1.00 95.44 82 TYR A N 1
ATOM 624 C CA . TYR A 1 82 ? 2.653 -8.043 -7.686 1.00 95.44 82 TYR A CA 1
ATOM 625 C C . TYR A 1 82 ? 1.196 -8.480 -7.725 1.00 95.44 82 TYR A C 1
ATOM 627 O O . TYR A 1 82 ? 0.438 -8.152 -6.814 1.00 95.44 82 TYR A O 1
ATOM 635 N N . VAL A 1 83 ? 0.810 -9.261 -8.731 1.00 94.50 83 VAL A N 1
ATOM 636 C CA . VAL A 1 83 ? -0.520 -9.883 -8.819 1.00 94.50 83 VAL A CA 1
ATOM 637 C C . VAL A 1 83 ? -0.399 -11.385 -8.998 1.00 94.50 83 VAL A C 1
ATOM 639 O O . VAL A 1 83 ? 0.428 -11.869 -9.773 1.00 94.50 83 VAL A O 1
ATOM 642 N N . ASP A 1 84 ? -1.244 -12.136 -8.294 1.00 93.56 84 ASP A N 1
ATOM 643 C CA . ASP A 1 84 ? -1.295 -13.596 -8.412 1.00 93.56 84 ASP A CA 1
ATOM 644 C C . ASP A 1 84 ? -2.043 -14.057 -9.677 1.00 93.56 84 ASP A C 1
ATOM 646 O O . ASP A 1 84 ? -1.817 -15.158 -10.178 1.00 93.56 84 ASP A O 1
ATOM 650 N N . GLY A 1 85 ? -2.912 -13.196 -10.214 1.00 87.75 85 GLY A N 1
ATOM 651 C CA . GLY A 1 85 ? -3.693 -13.395 -11.432 1.00 87.75 85 GLY A CA 1
ATOM 652 C C . GLY A 1 85 ? -4.925 -14.289 -11.284 1.00 87.75 85 GLY A C 1
ATOM 653 O O . GLY A 1 85 ? -5.725 -14.340 -12.211 1.00 87.75 85 GLY A O 1
ATOM 654 N N . ARG A 1 86 ? -5.115 -15.003 -10.167 1.00 86.12 86 ARG A N 1
ATOM 655 C CA . ARG A 1 86 ? -6.192 -16.009 -10.036 1.00 86.12 86 ARG A CA 1
ATOM 656 C C . ARG A 1 86 ? -7.088 -15.812 -8.824 1.00 86.12 86 ARG A C 1
ATOM 658 O O . ARG A 1 86 ? -8.280 -16.086 -8.919 1.00 86.12 86 ARG A O 1
ATOM 665 N N . SER A 1 87 ? -6.541 -15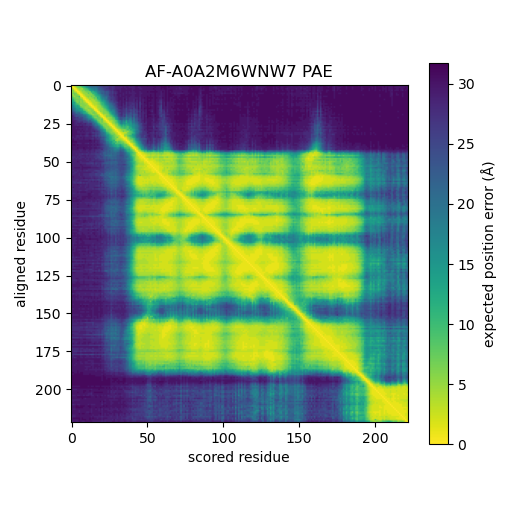.339 -7.709 1.00 88.31 87 SER A N 1
ATOM 666 C CA . SER A 1 87 ? -7.246 -15.278 -6.421 1.00 88.31 87 SER A CA 1
ATOM 667 C C . SER A 1 87 ? -7.504 -13.843 -5.975 1.00 88.31 87 SER A C 1
ATOM 669 O O . SER A 1 87 ? -7.780 -13.612 -4.801 1.00 88.31 87 SER A O 1
ATOM 671 N N . LYS A 1 88 ? -7.398 -12.881 -6.903 1.00 90.50 88 LYS A N 1
ATOM 672 C CA . LYS A 1 88 ? -7.491 -11.439 -6.635 1.00 90.50 88 LYS A CA 1
ATOM 673 C C . LYS A 1 88 ? -6.479 -10.955 -5.581 1.00 90.50 88 LYS A C 1
ATOM 675 O O . LYS A 1 88 ? -6.697 -9.926 -4.947 1.00 90.50 88 LYS A O 1
ATOM 680 N N . LYS A 1 89 ? -5.381 -11.692 -5.380 1.00 94.19 89 LYS A N 1
ATOM 681 C CA . LYS A 1 89 ? -4.332 -11.303 -4.437 1.00 94.19 89 LYS A CA 1
ATOM 682 C C . LYS A 1 89 ? -3.358 -10.378 -5.134 1.00 94.19 89 LYS A C 1
ATOM 684 O O . LYS A 1 89 ? -2.914 -10.647 -6.255 1.00 94.19 89 LYS A O 1
ATOM 689 N N . PHE A 1 90 ? -3.010 -9.305 -4.443 1.00 94.75 90 PHE A N 1
ATOM 690 C CA . PHE A 1 90 ? -1.991 -8.382 -4.903 1.00 94.75 90 PHE A CA 1
ATOM 691 C C . PHE A 1 90 ? -1.159 -7.860 -3.740 1.00 94.75 90 PHE A C 1
ATOM 693 O O . PHE A 1 90 ? -1.582 -7.893 -2.583 1.00 94.75 90 PHE A O 1
ATOM 700 N N . ARG A 1 91 ? 0.026 -7.358 -4.070 1.00 95.75 91 ARG A N 1
ATOM 701 C CA . ARG A 1 91 ? 0.874 -6.570 -3.186 1.00 95.75 91 ARG A CA 1
ATOM 702 C C . ARG A 1 91 ? 1.365 -5.369 -3.969 1.00 95.75 91 ARG A C 1
ATOM 704 O O . ARG A 1 91 ? 1.821 -5.522 -5.096 1.00 95.75 91 ARG A O 1
ATOM 711 N N . SER A 1 92 ? 1.298 -4.197 -3.364 1.00 94.00 92 SER A N 1
ATOM 712 C CA . SER A 1 92 ? 1.962 -3.005 -3.858 1.00 94.00 92 SER A CA 1
ATOM 713 C C . SER A 1 92 ? 2.851 -2.436 -2.773 1.00 94.00 92 SER A C 1
ATOM 715 O O . SER A 1 92 ? 2.446 -2.328 -1.613 1.00 94.00 92 SER A O 1
ATOM 717 N N . GLU A 1 93 ? 4.055 -2.062 -3.166 1.00 95.56 93 GLU A N 1
ATOM 718 C CA . GLU A 1 93 ? 4.951 -1.257 -2.357 1.00 95.56 93 GLU A CA 1
ATOM 719 C C . GLU A 1 93 ? 5.428 -0.111 -3.220 1.00 95.56 93 GLU A C 1
ATOM 721 O O . GLU A 1 93 ? 5.880 -0.325 -4.338 1.00 95.56 93 GLU A O 1
ATOM 726 N N . GLY A 1 94 ? 5.317 1.105 -2.717 1.00 93.38 94 GLY A N 1
ATOM 727 C CA . GLY A 1 94 ? 5.795 2.263 -3.439 1.00 93.38 94 GLY A CA 1
ATOM 728 C C . GLY A 1 94 ? 6.207 3.371 -2.505 1.00 93.38 94 GLY A C 1
ATOM 729 O O . GLY A 1 94 ? 6.011 3.318 -1.290 1.00 93.38 94 GLY A O 1
ATOM 730 N N . GLU A 1 95 ? 6.772 4.400 -3.095 1.00 93.44 95 GLU A N 1
ATOM 731 C CA . GLU A 1 95 ? 7.100 5.635 -2.420 1.00 93.44 95 GLU A CA 1
ATOM 732 C C . GLU A 1 95 ? 6.594 6.806 -3.240 1.00 93.44 95 GLU A C 1
ATOM 734 O O . GLU A 1 95 ? 6.650 6.793 -4.469 1.00 93.44 95 GLU A O 1
ATOM 739 N N . SER A 1 96 ? 6.079 7.805 -2.534 1.00 90.06 96 SER A N 1
ATOM 740 C CA . SER A 1 96 ? 5.709 9.094 -3.089 1.00 90.06 96 SER A CA 1
ATOM 741 C C . SER A 1 96 ? 6.547 10.159 -2.406 1.00 90.06 96 SER A C 1
ATOM 743 O O . SER A 1 96 ? 6.614 10.214 -1.179 1.00 90.06 96 SER A O 1
ATOM 745 N N . THR A 1 97 ? 7.226 10.974 -3.200 1.00 89.31 97 THR A N 1
ATOM 746 C CA . THR A 1 97 ? 7.995 12.123 -2.746 1.00 89.31 97 THR A CA 1
ATOM 747 C C . THR A 1 97 ? 7.313 13.380 -3.240 1.00 89.31 97 THR A C 1
ATOM 749 O O . THR A 1 97 ? 7.221 13.586 -4.445 1.00 89.31 97 THR A O 1
ATOM 752 N N . THR A 1 98 ? 6.869 14.231 -2.323 1.00 83.38 98 THR A N 1
ATOM 753 C CA . THR A 1 98 ? 6.185 15.489 -2.643 1.00 83.38 98 THR A CA 1
ATOM 754 C C . THR A 1 98 ? 6.853 16.665 -1.947 1.00 83.38 98 THR A C 1
ATOM 756 O O . THR A 1 98 ? 7.367 16.526 -0.833 1.00 83.38 98 THR A O 1
ATOM 759 N N . LYS A 1 99 ? 6.805 17.844 -2.567 1.00 77.50 99 LYS A N 1
ATOM 760 C CA . LYS A 1 99 ? 7.176 19.111 -1.929 1.00 77.50 99 LYS A CA 1
ATOM 761 C C . LYS A 1 99 ? 5.912 19.918 -1.666 1.00 77.50 99 LYS A C 1
ATOM 763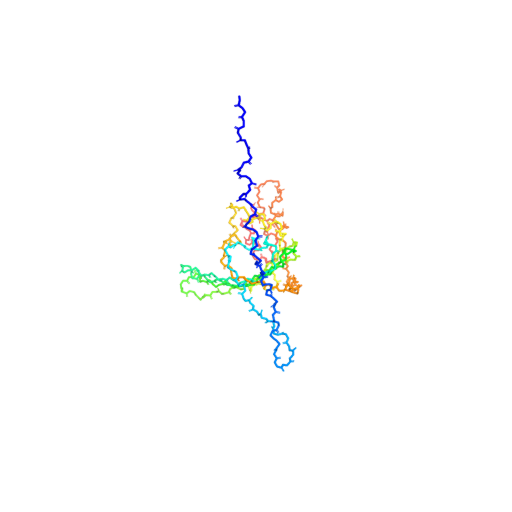 O O . LYS A 1 99 ? 5.174 20.203 -2.598 1.00 77.50 99 LYS A O 1
ATOM 768 N N . ALA A 1 100 ? 5.672 20.299 -0.413 1.00 68.50 100 ALA A N 1
ATOM 769 C CA . ALA A 1 100 ? 4.517 21.133 -0.071 1.00 68.50 100 ALA A CA 1
ATOM 770 C C . ALA A 1 100 ? 4.656 22.560 -0.636 1.00 68.50 100 ALA A C 1
ATOM 772 O O . ALA A 1 100 ? 3.677 23.168 -1.059 1.00 68.50 100 ALA A O 1
ATOM 773 N N . THR A 1 101 ? 5.881 23.092 -0.665 1.00 68.31 101 THR A N 1
ATOM 774 C CA . THR A 1 101 ? 6.236 24.374 -1.287 1.00 68.31 101 THR A CA 1
ATOM 775 C C . THR A 1 101 ? 7.649 24.283 -1.874 1.00 68.31 101 THR A C 1
ATOM 777 O O . THR A 1 101 ? 8.374 23.320 -1.622 1.00 68.31 101 THR A O 1
ATOM 780 N N . LYS A 1 102 ? 8.069 25.283 -2.663 1.00 69.31 102 LYS A N 1
ATOM 781 C CA . LYS A 1 102 ? 9.425 25.315 -3.246 1.00 69.31 102 LYS A CA 1
ATOM 782 C C . LYS A 1 102 ? 10.541 25.377 -2.196 1.00 69.31 102 LYS A C 1
ATOM 784 O O . LYS A 1 102 ? 11.644 24.919 -2.491 1.00 69.31 102 LYS A O 1
ATOM 789 N N . ASP A 1 103 ? 10.240 25.917 -1.017 1.00 77.19 103 ASP A N 1
ATOM 790 C CA . ASP A 1 103 ? 11.215 26.226 0.033 1.00 77.19 103 ASP A CA 1
ATOM 791 C C . ASP A 1 103 ? 11.255 25.170 1.153 1.00 77.19 103 ASP A C 1
ATOM 793 O O . ASP A 1 103 ? 12.172 25.174 1.971 1.00 77.19 103 ASP A O 1
ATOM 797 N N . GLU A 1 104 ? 10.297 24.238 1.176 1.00 75.69 104 GLU A N 1
ATOM 798 C CA . GLU A 1 104 ? 10.257 23.131 2.136 1.00 75.69 104 GLU A CA 1
ATOM 799 C C . GLU A 1 104 ? 11.033 21.901 1.617 1.00 75.69 104 GLU A C 1
ATOM 801 O O . GLU A 1 104 ? 11.055 21.623 0.407 1.00 75.69 104 GLU A O 1
ATOM 806 N N . PRO A 1 105 ? 11.667 21.118 2.512 1.00 79.38 105 PRO A N 1
ATOM 807 C CA . PRO A 1 105 ? 12.288 19.859 2.135 1.00 79.38 105 PRO A CA 1
ATOM 808 C C . PRO A 1 105 ? 11.238 18.882 1.594 1.00 79.38 105 PRO A C 1
ATOM 810 O O . PRO A 1 105 ? 10.092 18.839 2.042 1.00 79.38 105 PRO A O 1
ATOM 813 N N . ALA A 1 106 ? 11.645 18.069 0.620 1.00 83.19 106 ALA A N 1
ATOM 814 C CA . ALA A 1 106 ? 10.775 17.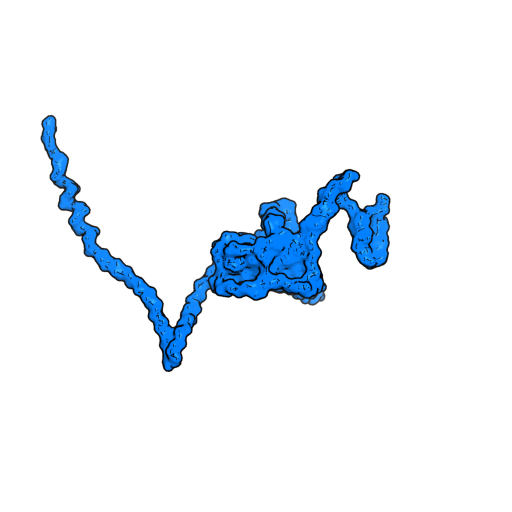038 0.075 1.00 83.19 106 ALA A CA 1
ATOM 815 C C . ALA A 1 106 ? 10.438 15.999 1.156 1.00 83.19 106 ALA A C 1
ATOM 817 O O . ALA A 1 106 ? 11.327 15.517 1.861 1.00 83.19 106 ALA A O 1
ATOM 818 N N . MET A 1 107 ? 9.160 15.643 1.263 1.00 87.00 107 MET A N 1
ATOM 819 C CA . MET A 1 107 ? 8.688 14.573 2.132 1.00 87.00 107 MET A CA 1
ATOM 820 C C . MET A 1 107 ? 8.497 13.312 1.298 1.00 87.00 107 MET A C 1
ATOM 822 O O . MET A 1 107 ? 7.765 13.337 0.311 1.00 87.00 107 MET A O 1
ATOM 826 N N . THR A 1 108 ? 9.118 12.213 1.722 1.00 90.44 108 THR A N 1
ATOM 827 C CA . THR A 1 108 ? 8.919 10.890 1.123 1.00 90.44 108 THR A CA 1
ATOM 828 C C . THR A 1 108 ? 8.066 10.026 2.045 1.00 90.44 108 THR A C 1
ATOM 830 O O . THR A 1 108 ? 8.413 9.805 3.205 1.00 90.44 108 THR A O 1
ATOM 833 N N . ILE A 1 109 ? 6.958 9.509 1.519 1.00 91.12 109 ILE A N 1
ATOM 834 C CA . ILE A 1 109 ? 6.046 8.591 2.200 1.00 91.12 109 ILE A CA 1
ATOM 835 C C . ILE A 1 109 ? 6.092 7.254 1.470 1.00 91.12 109 ILE A C 1
ATOM 837 O O . ILE A 1 109 ? 5.826 7.186 0.271 1.00 91.12 109 ILE A O 1
ATOM 841 N N . LYS A 1 110 ? 6.386 6.173 2.195 1.00 93.62 110 LYS A N 1
ATOM 842 C CA . LYS A 1 110 ? 6.253 4.814 1.662 1.00 93.62 110 LYS A CA 1
ATOM 843 C C . LYS A 1 110 ? 4.818 4.351 1.837 1.00 93.62 110 LYS A C 1
ATOM 845 O O . LYS A 1 110 ? 4.268 4.453 2.932 1.00 93.62 110 LYS A O 1
ATOM 850 N N . MET A 1 111 ? 4.229 3.830 0.776 1.00 93.44 111 MET A N 1
ATOM 851 C CA . MET A 1 111 ? 2.865 3.325 0.715 1.00 93.44 111 MET A CA 1
ATOM 852 C C . MET A 1 111 ? 2.927 1.818 0.506 1.00 93.44 111 MET A C 1
ATOM 854 O O . MET A 1 111 ? 3.669 1.326 -0.342 1.00 93.44 111 MET A O 1
ATOM 858 N N . LYS A 1 112 ? 2.160 1.077 1.299 1.00 95.56 112 LYS A N 1
ATOM 859 C CA . LYS A 1 112 ? 2.080 -0.379 1.209 1.00 95.56 112 LYS A CA 1
ATOM 860 C C . LYS A 1 112 ? 0.623 -0.774 1.090 1.00 95.56 112 LYS A C 1
ATOM 862 O O . LYS A 1 112 ? -0.244 -0.193 1.746 1.00 95.56 112 LYS A O 1
ATOM 867 N N . SER A 1 113 ? 0.338 -1.742 0.233 1.00 94.19 113 SER A N 1
ATOM 868 C CA . SER A 1 113 ? -0.997 -2.312 0.099 1.00 94.19 113 SER A CA 1
ATOM 869 C C . SER A 1 113 ? -0.936 -3.801 -0.200 1.00 94.19 113 SER A C 1
ATOM 871 O O . SER A 1 113 ? -0.073 -4.254 -0.945 1.00 94.19 113 SER A O 1
ATOM 873 N N . ILE A 1 114 ? -1.847 -4.570 0.386 1.00 96.00 114 ILE A N 1
ATOM 874 C CA . ILE A 1 114 ? -1.965 -6.018 0.184 1.00 96.00 114 ILE A CA 1
ATOM 875 C C . ILE A 1 114 ? -3.440 -6.364 0.024 1.00 96.00 114 ILE A C 1
ATOM 877 O O . ILE A 1 114 ? -4.283 -5.768 0.687 1.00 96.00 114 ILE A O 1
ATOM 881 N N . SER A 1 115 ? -3.756 -7.362 -0.796 1.00 95.00 115 SER A N 1
ATOM 882 C CA . SER A 1 115 ? -5.036 -8.059 -0.710 1.00 95.00 115 SER A CA 1
ATOM 883 C C . SER A 1 115 ? -4.856 -9.549 -0.483 1.00 95.00 115 SER A C 1
ATOM 885 O O . SER A 1 115 ? -4.044 -10.200 -1.142 1.00 95.00 115 SER A O 1
ATOM 887 N N . ASP A 1 116 ? -5.673 -10.086 0.421 1.00 95.00 116 ASP A N 1
ATOM 888 C CA . ASP A 1 1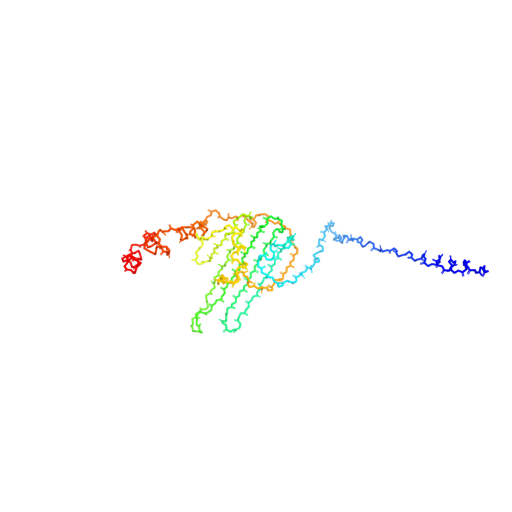16 ? -5.823 -11.521 0.664 1.00 95.00 116 ASP A CA 1
ATOM 889 C C . ASP A 1 116 ? -6.859 -12.183 -0.272 1.00 95.00 116 ASP A C 1
ATOM 891 O O . ASP A 1 116 ? -7.072 -13.396 -0.200 1.00 95.00 116 ASP A O 1
ATOM 895 N N . GLY A 1 117 ? -7.465 -11.401 -1.174 1.00 93.00 117 GLY A N 1
ATOM 896 C CA . GLY A 1 117 ? -8.532 -11.798 -2.093 1.00 93.00 117 GLY A CA 1
ATOM 897 C C . GLY A 1 117 ? -9.948 -11.465 -1.603 1.00 93.00 117 GLY A C 1
ATOM 898 O O . GLY A 1 117 ? -10.891 -11.522 -2.394 1.00 93.00 117 GLY A O 1
ATOM 899 N N . VAL A 1 118 ? -10.110 -11.084 -0.331 1.00 94.12 118 VAL A N 1
ATOM 900 C CA . VAL A 1 118 ? -11.393 -10.686 0.276 1.00 94.12 118 VAL A CA 1
ATOM 901 C C . VAL A 1 118 ? -11.360 -9.218 0.693 1.00 94.12 118 VAL A C 1
ATOM 903 O O . VAL A 1 118 ? -12.275 -8.456 0.377 1.00 94.12 118 VAL A O 1
ATOM 906 N N . TYR A 1 119 ? -10.294 -8.814 1.375 1.00 95.25 119 TYR A N 1
ATOM 907 C CA . TYR A 1 119 ? -10.036 -7.454 1.821 1.00 95.25 119 TYR A CA 1
ATOM 908 C C . TYR A 1 119 ? -8.810 -6.882 1.108 1.00 95.25 119 TYR A C 1
ATOM 910 O O . TYR A 1 119 ? -7.883 -7.602 0.729 1.00 95.25 119 TYR A O 1
ATOM 918 N N . ALA A 1 120 ? -8.808 -5.566 0.926 1.00 94.06 120 ALA A N 1
ATOM 919 C CA . ALA A 1 120 ? -7.622 -4.783 0.621 1.00 94.06 120 ALA A CA 1
ATOM 920 C C . ALA A 1 120 ? -7.190 -4.046 1.891 1.00 94.06 120 ALA A C 1
ATOM 922 O O . ALA A 1 120 ? -8.024 -3.479 2.596 1.00 94.06 120 ALA A O 1
ATOM 923 N N . TYR A 1 121 ? -5.893 -4.066 2.166 1.00 95.69 121 TYR A N 1
ATOM 924 C CA . TYR A 1 121 ? -5.242 -3.490 3.334 1.00 95.69 121 TYR A CA 1
ATOM 925 C C . TYR A 1 121 ? -4.248 -2.446 2.855 1.00 95.69 121 TYR A C 1
ATOM 927 O O . TYR A 1 121 ? -3.500 -2.719 1.918 1.00 95.69 121 TYR A O 1
ATOM 935 N N . SER A 1 122 ? -4.199 -1.286 3.500 1.00 94.50 122 SER A N 1
ATOM 936 C CA . SER A 1 122 ? -3.235 -0.235 3.181 1.00 94.50 122 SER A CA 1
ATOM 937 C C . SER A 1 122 ? -2.700 0.441 4.437 1.00 94.50 122 SER A C 1
ATOM 939 O O . SER A 1 122 ? -3.394 0.586 5.445 1.00 94.50 122 SER A O 1
ATOM 941 N N . TRP A 1 123 ? -1.428 0.821 4.391 1.00 95.38 123 TRP A N 1
ATOM 942 C CA . TRP A 1 123 ? -0.752 1.572 5.446 1.00 95.38 123 TRP A CA 1
ATOM 943 C C . TRP A 1 123 ? 0.442 2.324 4.858 1.00 95.38 123 TRP A C 1
ATOM 945 O O . TRP A 1 123 ? 0.842 2.094 3.712 1.00 95.38 123 TRP A O 1
ATOM 955 N N . THR A 1 124 ? 1.009 3.248 5.630 1.00 94.75 124 THR A N 1
ATOM 956 C CA . THR A 1 124 ? 2.104 4.105 5.163 1.00 94.75 124 THR A CA 1
ATOM 957 C C . THR A 1 124 ? 3.231 4.191 6.186 1.00 94.75 124 THR A C 1
ATOM 959 O O . THR A 1 124 ? 3.058 3.839 7.351 1.00 94.75 124 THR A O 1
ATOM 962 N N . SER A 1 125 ? 4.393 4.700 5.772 1.00 91.94 125 SER A N 1
ATOM 963 C CA . SER A 1 125 ? 5.508 4.977 6.689 1.00 91.94 125 SER A CA 1
ATOM 964 C C . SER A 1 125 ? 5.210 6.076 7.710 1.00 91.94 125 SER A C 1
ATOM 966 O O . SER A 1 125 ? 5.950 6.210 8.677 1.00 91.94 125 SER A O 1
ATOM 968 N N . LEU A 1 126 ? 4.144 6.865 7.522 1.00 89.19 126 LEU A N 1
ATOM 969 C CA . LEU A 1 126 ? 3.715 7.851 8.519 1.00 89.19 126 LEU A CA 1
ATOM 970 C C . LEU A 1 126 ? 3.100 7.182 9.751 1.00 89.19 126 LEU A C 1
ATOM 972 O O . LEU A 1 126 ? 3.092 7.766 10.832 1.00 89.19 126 LEU A O 1
ATOM 976 N N . ASN A 1 127 ? 2.569 5.967 9.593 1.00 87.12 127 ASN A N 1
ATOM 977 C CA . ASN A 1 127 ? 1.984 5.209 10.683 1.00 87.12 127 ASN A CA 1
ATOM 978 C C . ASN A 1 127 ? 2.159 3.705 10.439 1.00 87.12 127 ASN A C 1
ATOM 980 O O . ASN A 1 127 ? 1.306 3.044 9.860 1.00 87.12 127 ASN A O 1
ATOM 984 N N . GLU A 1 128 ? 3.285 3.152 10.890 1.00 89.38 128 GLU A N 1
ATOM 985 C CA . GLU A 1 128 ? 3.647 1.758 10.597 1.00 89.38 128 GLU A CA 1
ATOM 986 C C . GLU A 1 128 ? 2.885 0.716 11.431 1.00 89.38 128 GLU A C 1
ATOM 988 O O . GLU A 1 128 ? 3.025 -0.480 11.188 1.00 89.38 128 GLU A O 1
ATOM 993 N N . LYS A 1 129 ? 2.100 1.145 12.427 1.00 92.69 129 LYS A N 1
ATOM 994 C CA . LYS A 1 129 ? 1.365 0.254 13.346 1.00 92.69 129 LYS A CA 1
ATOM 995 C C . LYS A 1 129 ? -0.143 0.307 13.185 1.00 92.69 129 LYS A C 1
ATOM 997 O O . LYS A 1 129 ? -0.854 -0.471 13.827 1.00 92.69 129 LYS A O 1
ATOM 1002 N N . THR A 1 130 ? -0.639 1.185 12.322 1.00 93.31 130 THR A N 1
ATOM 1003 C CA . THR A 1 130 ? -2.056 1.240 11.985 1.00 93.31 130 THR A CA 1
ATOM 1004 C C . THR A 1 130 ? -2.244 1.376 10.484 1.00 93.31 130 THR A C 1
ATOM 1006 O O . THR A 1 130 ? -1.379 1.869 9.767 1.00 93.31 130 THR A O 1
ATOM 1009 N N . GLY A 1 131 ? -3.386 0.915 10.005 1.00 94.25 131 GLY A N 1
ATOM 1010 C CA . GLY A 1 131 ? -3.750 1.016 8.607 1.00 94.25 131 GLY A CA 1
ATOM 1011 C C . GLY A 1 131 ? -5.252 0.949 8.433 1.00 94.25 131 GLY A C 1
ATOM 1012 O O . GLY A 1 131 ? -6.019 0.904 9.401 1.00 94.25 131 GLY A O 1
ATOM 1013 N N . PHE A 1 132 ? -5.668 0.887 7.181 1.00 93.94 132 PHE A N 1
ATOM 1014 C CA . PHE A 1 132 ? -7.060 0.737 6.804 1.00 93.94 132 PHE A CA 1
ATOM 1015 C C . PHE A 1 132 ? -7.268 -0.578 6.073 1.00 93.94 132 PHE A C 1
ATOM 1017 O O . PHE A 1 132 ? -6.380 -1.066 5.373 1.00 93.94 132 PHE A O 1
ATOM 1024 N N . LYS A 1 133 ? -8.455 -1.153 6.243 1.00 95.56 133 LYS A N 1
ATOM 1025 C CA . LYS A 1 133 ? -8.932 -2.261 5.425 1.00 95.56 133 LYS A CA 1
ATOM 1026 C C . LYS A 1 133 ? -10.327 -1.969 4.894 1.00 95.56 133 LYS A C 1
ATOM 1028 O O . LYS A 1 133 ? -11.117 -1.298 5.554 1.00 95.56 133 LYS A O 1
ATOM 1033 N N . MET A 1 134 ? -10.629 -2.513 3.728 1.00 93.12 134 MET A N 1
ATOM 1034 C CA . MET A 1 134 ? -11.953 -2.464 3.108 1.00 93.12 134 MET A CA 1
ATOM 1035 C C . MET A 1 134 ? -12.184 -3.729 2.290 1.00 93.12 134 MET A C 1
ATOM 1037 O O . MET A 1 134 ? -11.222 -4.355 1.834 1.00 93.12 134 MET A O 1
ATOM 1041 N N . LYS A 1 135 ? -13.439 -4.129 2.092 1.00 93.38 135 LYS A N 1
ATOM 1042 C CA . LYS A 1 135 ? -13.761 -5.247 1.201 1.00 93.38 135 LYS A CA 1
ATOM 1043 C C . LYS A 1 135 ? -13.314 -4.922 -0.215 1.00 93.38 135 LYS A C 1
ATOM 1045 O O . LYS A 1 135 ? -13.617 -3.855 -0.747 1.00 93.38 135 LYS A O 1
ATOM 1050 N N . LEU A 1 136 ? -12.654 -5.881 -0.855 1.00 89.44 136 LEU A N 1
ATOM 1051 C CA . LEU A 1 136 ? -12.089 -5.694 -2.186 1.00 89.44 136 LEU A CA 1
ATOM 1052 C C . LEU A 1 136 ? -13.164 -5.326 -3.222 1.00 89.44 136 LEU A C 1
ATOM 1054 O O . LEU A 1 136 ? -12.958 -4.424 -4.027 1.00 89.44 136 LEU A O 1
ATOM 1058 N N . ASP A 1 137 ? -14.339 -5.955 -3.158 1.00 87.00 137 ASP A N 1
ATOM 1059 C CA . ASP A 1 137 ? -15.444 -5.643 -4.073 1.00 87.00 137 ASP A CA 1
ATOM 1060 C C . ASP A 1 137 ? -15.985 -4.211 -3.871 1.00 87.00 137 ASP A C 1
ATOM 1062 O O . ASP A 1 137 ? -16.436 -3.583 -4.828 1.00 87.00 137 ASP A O 1
ATOM 1066 N N . GLN A 1 138 ? -15.908 -3.664 -2.649 1.00 81.25 138 GLN A N 1
ATOM 1067 C CA . GLN A 1 138 ? -16.261 -2.262 -2.396 1.00 81.25 138 GLN A CA 1
ATOM 1068 C C . GLN A 1 138 ? -15.190 -1.315 -2.930 1.00 81.25 138 GLN A C 1
ATOM 1070 O O . GLN A 1 138 ? -15.547 -0.332 -3.572 1.00 81.25 138 GLN A O 1
ATOM 1075 N N . ALA A 1 139 ? -13.907 -1.646 -2.749 1.00 75.69 139 ALA A N 1
ATOM 1076 C CA . ALA A 1 139 ? -12.790 -0.878 -3.296 1.00 75.69 139 ALA A CA 1
ATOM 1077 C C . ALA A 1 139 ? -12.894 -0.731 -4.826 1.00 75.69 139 ALA A C 1
ATOM 1079 O O . ALA A 1 139 ? -12.729 0.365 -5.361 1.00 75.69 139 ALA A O 1
ATOM 1080 N N . VAL A 1 140 ? -13.243 -1.825 -5.517 1.00 73.81 140 VAL A N 1
ATOM 1081 C CA . VAL A 1 140 ? -13.502 -1.845 -6.967 1.00 73.81 140 VAL A CA 1
ATOM 1082 C C . VAL A 1 140 ? -14.729 -1.000 -7.326 1.00 73.81 140 VAL A C 1
ATOM 1084 O O . VAL A 1 140 ? -14.696 -0.223 -8.274 1.00 73.81 140 VAL A O 1
ATOM 1087 N N . ALA A 1 141 ? -15.826 -1.115 -6.576 1.00 65.31 141 ALA A N 1
ATOM 1088 C CA . ALA A 1 141 ? -17.038 -0.352 -6.871 1.00 65.31 141 ALA A CA 1
ATOM 1089 C C . ALA A 1 141 ? -16.821 1.162 -6.708 1.00 65.31 141 ALA A C 1
ATOM 1091 O O . ALA A 1 141 ? -17.232 1.942 -7.567 1.00 65.31 141 ALA A O 1
ATOM 1092 N N . THR A 1 142 ? -16.133 1.583 -5.641 1.00 61.34 142 THR A N 1
ATOM 1093 C CA . THR A 1 142 ? -15.805 2.997 -5.403 1.00 61.34 142 THR A CA 1
ATOM 1094 C C . THR A 1 142 ? -14.851 3.568 -6.438 1.00 61.34 142 THR A C 1
ATOM 1096 O O . THR A 1 142 ? -14.888 4.768 -6.678 1.00 61.34 142 THR A O 1
ATOM 1099 N N . SER A 1 143 ? -14.028 2.726 -7.061 1.00 56.00 143 SER A N 1
ATOM 1100 C CA . SER A 1 143 ? -13.082 3.158 -8.079 1.00 56.00 143 SER A CA 1
ATOM 1101 C C . SER A 1 143 ? -13.758 3.310 -9.453 1.00 56.00 143 SER A C 1
ATOM 1103 O O . SER A 1 143 ? -13.514 4.267 -10.177 1.00 56.00 143 SER A O 1
ATOM 1105 N N . THR A 1 144 ? -14.744 2.482 -9.791 1.00 53.50 144 THR A N 1
ATOM 1106 C CA . THR A 1 144 ? -15.499 2.653 -11.049 1.00 53.50 144 THR A CA 1
ATOM 1107 C C . THR A 1 144 ? -16.431 3.875 -11.092 1.00 53.50 144 THR A C 1
ATOM 1109 O O . THR A 1 144 ? -16.908 4.255 -12.165 1.00 53.50 144 THR A O 1
ATOM 1112 N N . ASP A 1 145 ? -16.689 4.510 -9.948 1.00 50.03 145 ASP A N 1
ATOM 1113 C CA . ASP A 1 145 ? -17.625 5.625 -9.818 1.00 50.03 145 ASP A CA 1
ATOM 1114 C C . ASP A 1 145 ? -16.926 6.973 -10.089 1.00 50.03 145 ASP A C 1
ATOM 1116 O O . ASP A 1 145 ? -16.323 7.579 -9.205 1.00 50.03 145 ASP A O 1
ATOM 1120 N N . LYS A 1 146 ? -17.005 7.464 -11.336 1.00 46.22 146 LYS A N 1
ATOM 1121 C CA . LYS A 1 146 ? -16.329 8.700 -11.803 1.00 46.22 146 LYS A CA 1
ATOM 1122 C C . LYS A 1 146 ? -16.716 9.982 -11.046 1.00 46.22 146 LYS A C 1
ATOM 1124 O O . LYS A 1 146 ? -16.071 11.006 -11.239 1.00 46.22 146 LYS A O 1
ATOM 1129 N N . ASN A 1 147 ? -17.771 9.938 -10.230 1.00 42.78 147 ASN A N 1
ATOM 1130 C CA . ASN A 1 147 ? -18.269 11.069 -9.441 1.00 42.78 147 ASN A CA 1
ATOM 1131 C C . ASN A 1 147 ? -17.700 11.137 -8.016 1.00 42.78 147 ASN A C 1
ATOM 1133 O O . ASN A 1 147 ? -18.029 12.069 -7.283 1.00 42.78 147 ASN A O 1
ATOM 1137 N N . LYS A 1 148 ? -16.869 10.175 -7.598 1.00 43.97 148 LYS A N 1
ATOM 1138 C CA . LYS A 1 148 ? -16.153 10.248 -6.324 1.00 43.97 148 LYS A CA 1
ATOM 1139 C C . LYS A 1 148 ? -14.698 10.602 -6.602 1.00 43.97 148 LYS A C 1
ATOM 1141 O O . LYS A 1 148 ? -14.009 9.864 -7.299 1.00 43.97 148 LYS A O 1
ATOM 1146 N N . GLU A 1 149 ? -14.225 11.712 -6.033 1.00 35.81 149 GLU A N 1
ATOM 1147 C CA . GLU A 1 149 ? -12.793 12.015 -5.895 1.00 35.81 149 GLU A CA 1
ATOM 1148 C C . GLU A 1 149 ? -12.138 10.987 -4.956 1.00 35.81 149 GLU A C 1
ATOM 1150 O O . GLU A 1 149 ? -11.709 11.284 -3.845 1.00 35.81 149 GLU A O 1
ATOM 1155 N N . THR A 1 150 ? -12.071 9.725 -5.370 1.00 41.84 150 THR A N 1
ATOM 1156 C CA . THR A 1 150 ? -11.066 8.810 -4.845 1.00 41.84 150 THR A CA 1
ATOM 1157 C C . THR A 1 150 ? -9.790 9.146 -5.602 1.00 41.84 150 THR A C 1
ATOM 1159 O O . THR A 1 150 ? -9.579 8.647 -6.711 1.00 41.84 150 THR A O 1
ATOM 1162 N N . GLN A 1 151 ? -9.000 10.076 -5.061 1.00 44.75 151 GLN A N 1
ATOM 1163 C CA . GLN A 1 151 ? -7.700 10.425 -5.627 1.00 44.75 151 GLN A CA 1
ATOM 1164 C C . GLN A 1 151 ? -6.862 9.142 -5.824 1.00 44.75 151 GLN A C 1
ATOM 1166 O O . GLN A 1 151 ? -6.792 8.270 -4.959 1.00 44.75 151 GLN A O 1
ATOM 1171 N N . ASP A 1 152 ? -6.286 9.036 -7.018 1.00 53.12 152 ASP A N 1
ATOM 1172 C CA . ASP A 1 152 ? -5.226 8.128 -7.475 1.00 53.12 152 ASP A CA 1
ATOM 1173 C C . ASP A 1 152 ? -5.467 6.665 -7.855 1.00 53.12 152 ASP A C 1
ATOM 1175 O O . ASP A 1 152 ? -4.825 6.223 -8.805 1.00 53.12 152 ASP A O 1
ATOM 1179 N N . ILE A 1 153 ? -6.368 5.877 -7.258 1.00 53.53 153 ILE A N 1
ATOM 1180 C CA . ILE A 1 153 ? -6.371 4.423 -7.593 1.00 53.53 153 ILE A CA 1
ATOM 1181 C C . ILE A 1 153 ? -6.869 4.135 -9.033 1.00 53.53 153 ILE A C 1
ATOM 1183 O O . ILE A 1 153 ? -6.543 3.105 -9.630 1.00 53.53 153 ILE A O 1
ATOM 1187 N N . ASN A 1 154 ? -7.617 5.070 -9.623 1.00 58.19 154 ASN A N 1
ATOM 1188 C CA . ASN A 1 154 ? -8.110 4.983 -11.002 1.00 58.19 154 ASN A CA 1
ATOM 1189 C C . ASN A 1 154 ? -7.229 5.662 -12.040 1.00 58.19 154 ASN A C 1
ATOM 1191 O O . ASN A 1 154 ? -7.566 5.624 -13.226 1.00 58.19 154 ASN A O 1
ATOM 1195 N N . GLN A 1 155 ? -6.154 6.333 -11.626 1.00 67.44 155 GLN A N 1
ATOM 1196 C CA . GLN A 1 155 ? -5.264 6.913 -12.612 1.00 67.44 155 GLN A CA 1
ATOM 1197 C C . GLN A 1 155 ? -4.593 5.787 -13.394 1.00 67.44 155 GLN A C 1
ATOM 1199 O O . GLN A 1 155 ? -4.099 4.807 -12.834 1.00 67.44 155 GLN A O 1
ATOM 1204 N N . ALA A 1 156 ? -4.634 5.910 -14.717 1.00 74.12 156 ALA A N 1
ATOM 1205 C CA . ALA A 1 156 ? -3.965 4.971 -15.590 1.00 74.12 156 ALA A CA 1
ATOM 1206 C C . ALA A 1 156 ? -2.460 5.250 -15.522 1.00 74.12 156 ALA A C 1
ATOM 1208 O O . ALA A 1 156 ? -1.991 6.278 -16.009 1.00 74.12 156 ALA A O 1
ATOM 1209 N N . VAL A 1 157 ? -1.710 4.336 -14.912 1.00 81.50 157 VAL A N 1
ATOM 1210 C CA . VAL A 1 157 ? -0.256 4.443 -14.762 1.00 81.50 157 VAL A CA 1
ATOM 1211 C C . VAL A 1 157 ? 0.412 3.515 -15.770 1.00 81.50 157 VAL A C 1
ATOM 1213 O O . VAL A 1 157 ? -0.128 2.465 -16.131 1.00 81.50 157 VAL A O 1
ATOM 1216 N N . LYS A 1 158 ? 1.588 3.911 -16.264 1.00 88.06 158 LYS A N 1
ATOM 1217 C CA . LYS A 1 158 ? 2.415 3.050 -17.106 1.00 88.06 158 LYS A CA 1
ATOM 1218 C C . LYS A 1 158 ? 3.167 2.044 -16.230 1.00 88.06 158 LYS A C 1
ATOM 1220 O O . LYS A 1 158 ? 4.037 2.418 -15.446 1.00 88.06 158 LYS A O 1
ATOM 1225 N N . PHE A 1 159 ? 2.844 0.772 -16.404 1.00 89.50 159 PHE A N 1
ATOM 1226 C CA . PHE A 1 159 ? 3.492 -0.366 -15.773 1.00 89.50 159 PHE A CA 1
ATOM 1227 C C . PHE A 1 159 ? 4.437 -1.056 -16.753 1.00 89.50 159 PHE A C 1
ATOM 1229 O O . PHE A 1 159 ? 4.087 -1.261 -17.915 1.00 89.50 159 PHE A O 1
ATOM 1236 N N . ARG A 1 160 ? 5.606 -1.464 -16.261 1.00 94.25 160 ARG A N 1
ATOM 1237 C CA . ARG A 1 160 ? 6.516 -2.403 -16.926 1.00 94.25 160 ARG A CA 1
ATOM 1238 C C . ARG A 1 160 ? 6.444 -3.731 -16.199 1.00 94.25 160 ARG A C 1
ATOM 1240 O O . ARG A 1 160 ? 6.806 -3.795 -15.026 1.00 94.25 160 ARG A O 1
ATOM 1247 N N . CYS A 1 161 ? 5.932 -4.759 -16.856 1.00 93.81 161 CYS A N 1
ATOM 1248 C CA . CYS A 1 161 ? 5.556 -6.012 -16.225 1.00 93.81 161 CYS A CA 1
ATOM 1249 C C . CYS A 1 161 ? 6.287 -7.195 -16.829 1.00 93.81 161 CYS A C 1
ATOM 1251 O O . CYS A 1 161 ? 6.438 -7.297 -18.039 1.00 93.81 161 CYS A O 1
ATOM 1253 N N . ARG A 1 162 ? 6.621 -8.161 -15.984 1.00 94.62 162 ARG A N 1
ATOM 1254 C CA . ARG A 1 162 ? 7.123 -9.468 -16.397 1.00 94.62 162 ARG A CA 1
ATOM 1255 C C . ARG A 1 162 ? 6.283 -10.578 -15.771 1.00 94.62 162 ARG A C 1
ATOM 1257 O O . ARG A 1 162 ? 5.769 -10.400 -14.658 1.00 94.62 162 ARG A O 1
ATOM 1264 N N . PRO A 1 163 ? 6.138 -11.731 -16.445 1.00 94.12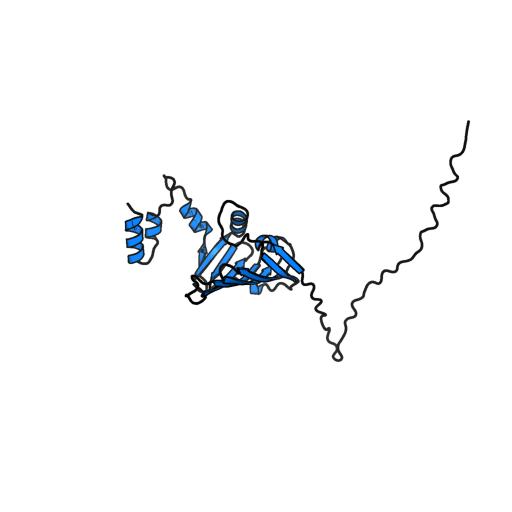 163 PRO A N 1
ATOM 1265 C CA . PRO A 1 163 ? 5.652 -12.936 -15.792 1.00 94.12 163 PRO A CA 1
ATOM 1266 C C . PRO A 1 163 ? 6.484 -13.227 -14.541 1.00 94.12 163 PRO A C 1
ATOM 1268 O O . PRO A 1 163 ? 7.696 -13.013 -14.524 1.00 94.12 163 PRO A O 1
ATOM 1271 N N . TRP A 1 164 ? 5.843 -13.728 -13.493 1.00 94.88 164 TRP A N 1
ATOM 1272 C CA . TRP A 1 164 ? 6.548 -14.139 -12.282 1.00 94.88 164 TRP A CA 1
ATOM 1273 C C . TRP A 1 164 ? 5.922 -15.397 -11.691 1.00 94.88 164 TRP A C 1
ATOM 1275 O O . TRP A 1 164 ? 4.741 -15.692 -11.900 1.00 94.88 164 TRP A O 1
ATOM 1285 N N . THR A 1 165 ? 6.731 -16.137 -10.940 1.00 94.88 165 THR A N 1
ATOM 1286 C CA . THR A 1 165 ? 6.260 -17.265 -10.140 1.00 94.88 165 THR A CA 1
ATOM 1287 C C . THR A 1 165 ? 5.678 -16.727 -8.845 1.00 94.88 165 THR A C 1
ATOM 1289 O O . THR A 1 165 ? 6.387 -16.105 -8.060 1.00 94.88 165 THR A O 1
ATOM 1292 N N . VAL A 1 166 ? 4.388 -16.978 -8.631 1.00 94.94 166 VAL A N 1
ATOM 1293 C CA . VAL A 1 166 ? 3.654 -16.504 -7.456 1.00 94.94 166 VAL A CA 1
ATOM 1294 C C . VAL A 1 166 ? 4.300 -17.015 -6.170 1.00 94.94 166 VAL A C 1
ATOM 1296 O O . VAL A 1 166 ? 4.305 -18.219 -5.908 1.00 94.94 166 VAL A O 1
ATOM 1299 N N . ASP A 1 167 ? 4.765 -16.087 -5.338 1.00 95.50 167 ASP A N 1
ATOM 1300 C CA . ASP A 1 167 ? 5.146 -16.350 -3.954 1.00 95.50 167 ASP A CA 1
ATOM 1301 C C . ASP A 1 167 ? 4.001 -15.944 -3.019 1.00 95.50 167 ASP A C 1
ATOM 1303 O O . ASP A 1 167 ? 3.682 -14.764 -2.857 1.00 95.50 167 ASP A O 1
ATOM 1307 N N . ASN A 1 168 ? 3.368 -16.935 -2.386 1.00 93.94 168 ASN A N 1
ATOM 1308 C CA . ASN A 1 168 ? 2.254 -16.692 -1.472 1.00 93.94 168 ASN A CA 1
ATOM 1309 C C . ASN A 1 168 ? 2.667 -15.939 -0.200 1.00 93.94 168 ASN A C 1
ATOM 1311 O O . ASN A 1 168 ? 1.807 -15.318 0.426 1.00 93.94 168 ASN A O 1
ATOM 1315 N N . SER A 1 169 ? 3.948 -15.970 0.179 1.00 95.56 169 SER A N 1
ATOM 1316 C CA . SER A 1 169 ? 4.440 -15.261 1.362 1.00 95.56 169 SER A CA 1
ATOM 1317 C C . SER A 1 169 ? 4.338 -13.738 1.213 1.00 95.56 169 SER A C 1
ATOM 1319 O O . SER A 1 169 ? 4.108 -13.041 2.201 1.00 95.56 169 SER A O 1
ATOM 1321 N N . LEU A 1 170 ? 4.376 -13.216 -0.022 1.00 94.88 170 LEU A N 1
ATOM 1322 C CA . LEU A 1 170 ? 4.215 -11.784 -0.300 1.00 94.88 170 LEU A CA 1
ATOM 1323 C C . LEU A 1 170 ? 2.795 -11.266 -0.029 1.00 94.88 170 LEU A C 1
ATOM 1325 O O . LEU A 1 170 ? 2.617 -10.068 0.192 1.00 94.88 170 LEU A O 1
ATOM 1329 N N . PHE A 1 171 ? 1.788 -12.142 -0.003 1.00 95.75 171 PHE A N 1
ATOM 1330 C CA . PHE A 1 171 ? 0.388 -11.763 0.231 1.00 95.75 171 PHE A CA 1
ATOM 1331 C C . PHE A 1 171 ? -0.073 -11.976 1.673 1.00 95.75 171 PHE A C 1
ATOM 1333 O O . PHE A 1 171 ? -1.259 -11.835 1.969 1.00 95.75 171 PHE A O 1
ATOM 1340 N N . VAL A 1 172 ? 0.840 -12.333 2.579 1.00 96.19 172 VAL A N 1
ATOM 1341 C CA . VAL A 1 172 ? 0.517 -12.465 4.000 1.00 96.19 172 VAL A CA 1
ATOM 1342 C C . VAL A 1 172 ? 0.342 -11.073 4.599 1.00 96.19 172 VAL A C 1
ATOM 1344 O O . VAL A 1 172 ? 1.253 -10.244 4.570 1.00 96.19 172 VAL A O 1
ATOM 1347 N N . VAL A 1 173 ? -0.844 -10.822 5.150 1.00 96.56 173 VAL A N 1
ATOM 1348 C CA . VAL A 1 173 ? -1.148 -9.580 5.864 1.00 96.56 173 VAL A CA 1
ATOM 1349 C C . VAL A 1 173 ? -0.342 -9.552 7.171 1.00 96.56 173 VAL A C 1
ATOM 1351 O O . VAL A 1 173 ? -0.424 -10.514 7.941 1.00 96.56 173 VAL A O 1
ATOM 1354 N N . PRO A 1 174 ? 0.427 -8.484 7.453 1.00 95.62 174 PRO A N 1
ATOM 1355 C CA . PRO A 1 174 ? 1.181 -8.374 8.698 1.00 95.62 174 PRO A CA 1
ATOM 1356 C C . PRO A 1 174 ? 0.254 -8.381 9.918 1.00 95.62 174 PRO A C 1
ATOM 1358 O O . PRO A 1 174 ? -0.700 -7.606 9.987 1.00 95.62 174 PRO A O 1
ATOM 1361 N N . SER A 1 175 ? 0.543 -9.241 10.895 1.00 95.50 175 SER A N 1
ATOM 1362 C CA . SER A 1 175 ? -0.263 -9.368 12.117 1.00 95.50 175 SER A CA 1
ATOM 1363 C C . SER A 1 175 ? 0.025 -8.287 13.163 1.00 95.50 175 SER A C 1
ATOM 1365 O O . SER A 1 175 ? -0.697 -8.188 14.149 1.00 95.50 175 SER A O 1
ATOM 1367 N N . ASP A 1 176 ? 1.094 -7.508 12.991 1.00 95.12 176 ASP A N 1
ATOM 1368 C CA . ASP A 1 176 ? 1.527 -6.458 13.918 1.00 95.12 176 ASP A CA 1
ATOM 1369 C C . ASP A 1 176 ? 0.959 -5.064 13.585 1.00 95.12 176 ASP A C 1
ATOM 1371 O O . ASP A 1 176 ? 1.269 -4.095 14.285 1.00 95.12 176 ASP A O 1
ATOM 1375 N N . ILE A 1 177 ? 0.126 -4.961 12.543 1.00 95.81 177 ILE A N 1
ATOM 1376 C CA . ILE A 1 177 ? -0.551 -3.731 12.118 1.00 95.81 177 ILE A CA 1
ATOM 1377 C C . ILE A 1 177 ? -2.035 -3.810 12.482 1.00 95.81 177 ILE A C 1
ATOM 1379 O O . ILE A 1 177 ? -2.735 -4.761 12.134 1.00 95.81 177 ILE A O 1
ATOM 1383 N N . ASN A 1 178 ? -2.542 -2.772 13.146 1.00 95.88 178 ASN A N 1
ATOM 1384 C CA . ASN A 1 178 ? -3.958 -2.663 13.484 1.00 95.88 178 ASN A CA 1
ATOM 1385 C C . ASN A 1 178 ? -4.737 -2.007 12.339 1.00 95.88 178 ASN A C 1
ATOM 1387 O O . ASN A 1 178 ? -4.580 -0.814 12.075 1.00 95.88 178 ASN A O 1
ATOM 1391 N N . PHE A 1 179 ? -5.601 -2.772 11.672 1.00 96.38 179 PHE A N 1
ATOM 1392 C CA . PHE A 1 179 ? -6.385 -2.276 10.542 1.00 96.38 179 PHE A CA 1
ATOM 1393 C C . PHE A 1 179 ? -7.787 -1.831 10.953 1.00 96.38 179 PHE A C 1
ATOM 1395 O O . PHE A 1 179 ? -8.595 -2.633 11.427 1.00 96.38 179 PHE A O 1
ATOM 1402 N N . THR A 1 180 ? -8.093 -0.563 10.691 1.00 94.00 180 THR A N 1
ATOM 1403 C CA . THR A 1 180 ? -9.438 -0.003 10.852 1.00 94.00 180 THR A CA 1
ATOM 1404 C C . THR A 1 180 ? -10.297 -0.377 9.649 1.00 94.00 180 THR A C 1
ATOM 1406 O O . THR A 1 180 ? -9.899 -0.147 8.508 1.00 94.00 180 THR A O 1
ATOM 1409 N N . ASP A 1 181 ? -11.472 -0.956 9.897 1.00 93.06 181 ASP A N 1
ATOM 1410 C CA . ASP A 1 181 ? -12.421 -1.324 8.844 1.00 93.06 181 ASP A CA 1
ATOM 1411 C C . ASP A 1 181 ? -13.177 -0.085 8.341 1.00 93.06 181 ASP A C 1
ATOM 1413 O O . ASP A 1 181 ? -14.011 0.495 9.045 1.00 93.06 181 ASP A O 1
ATOM 1417 N N . MET A 1 182 ? -12.859 0.341 7.119 1.00 86.62 182 MET A N 1
ATOM 1418 C CA . MET A 1 182 ? -13.493 1.500 6.499 1.00 86.62 182 MET A CA 1
ATOM 1419 C C . MET A 1 182 ? -14.948 1.232 6.122 1.00 86.62 182 MET A C 1
ATOM 1421 O O . MET A 1 182 ? -15.753 2.160 6.169 1.00 86.62 182 MET A O 1
ATOM 1425 N N . ASP A 1 183 ? -15.322 -0.008 5.809 1.00 84.38 183 ASP A N 1
ATOM 1426 C CA . ASP A 1 183 ? -16.703 -0.338 5.452 1.00 84.38 183 ASP A CA 1
ATOM 1427 C C . ASP A 1 183 ? -17.604 -0.213 6.685 1.00 84.38 183 ASP A C 1
ATOM 1429 O O . ASP A 1 183 ? -18.730 0.281 6.606 1.00 84.38 183 ASP A O 1
ATOM 1433 N N . GLU A 1 184 ? -17.114 -0.643 7.849 1.00 84.25 184 GLU A N 1
ATOM 1434 C CA . GLU A 1 184 ? -17.803 -0.443 9.124 1.00 84.25 184 GLU A CA 1
ATOM 1435 C C . GLU A 1 184 ? -17.887 1.032 9.512 1.00 84.25 184 GLU A C 1
ATOM 1437 O O . GLU A 1 184 ? -18.936 1.481 9.981 1.00 84.25 184 GLU A O 1
ATOM 1442 N N . MET A 1 185 ? -16.809 1.793 9.308 1.00 80.75 185 MET A N 1
ATOM 1443 C CA . MET A 1 185 ? -16.806 3.233 9.562 1.00 80.75 185 MET A CA 1
ATOM 1444 C C . MET A 1 185 ? -17.830 3.944 8.673 1.00 80.75 185 MET A C 1
ATOM 1446 O O . MET A 1 185 ? -18.673 4.684 9.177 1.00 80.75 185 MET A O 1
ATOM 1450 N N . MET A 1 186 ? -17.829 3.655 7.371 1.00 76.50 186 MET A N 1
ATOM 1451 C CA . MET A 1 186 ? -18.779 4.227 6.420 1.00 76.50 186 MET A CA 1
ATOM 1452 C C . MET A 1 186 ? -20.217 3.844 6.756 1.00 76.50 186 MET A C 1
ATOM 1454 O O . MET A 1 186 ? -21.076 4.716 6.766 1.00 76.50 186 MET A O 1
ATOM 1458 N N . LYS A 1 187 ? -20.492 2.590 7.136 1.00 77.69 187 LYS A N 1
ATOM 1459 C CA . LYS A 1 187 ? -21.832 2.184 7.596 1.00 77.69 187 LYS A CA 1
ATOM 1460 C C . LYS A 1 187 ? -22.303 2.964 8.816 1.00 77.69 187 LYS A C 1
ATOM 1462 O O . LYS A 1 187 ? -23.486 3.265 8.898 1.00 77.69 187 LYS A O 1
ATOM 1467 N N . LYS A 1 188 ? -21.414 3.285 9.759 1.00 70.81 188 LYS A N 1
ATOM 1468 C CA . LYS A 1 188 ? -21.756 4.109 10.932 1.00 70.81 188 LYS A CA 1
ATOM 1469 C C . LYS A 1 188 ? -22.052 5.558 10.541 1.00 70.81 188 LYS A C 1
ATOM 1471 O O . LYS A 1 188 ? -22.892 6.185 11.170 1.00 70.81 188 LYS A O 1
ATOM 1476 N N . ILE A 1 189 ? -21.393 6.057 9.497 1.00 65.94 189 ILE A N 1
ATOM 1477 C CA . ILE A 1 189 ? -21.583 7.408 8.958 1.00 65.94 189 ILE A CA 1
ATOM 1478 C C . ILE A 1 189 ? -22.861 7.505 8.106 1.00 65.94 189 ILE A C 1
ATOM 1480 O O . ILE A 1 189 ? -23.545 8.522 8.146 1.00 65.94 189 ILE A O 1
ATOM 1484 N N . THR A 1 190 ? -23.200 6.459 7.345 1.00 59.44 190 THR A N 1
ATOM 1485 C CA . THR A 1 190 ? -24.371 6.420 6.449 1.00 59.44 190 THR A CA 1
ATOM 1486 C C . THR A 1 190 ? -25.596 5.750 7.065 1.00 59.44 190 THR A C 1
ATOM 1488 O O . THR A 1 190 ? -26.641 5.683 6.416 1.00 59.44 190 THR A O 1
ATOM 1491 N N . ALA A 1 191 ? -25.485 5.202 8.278 1.00 52.59 191 ALA A N 1
ATOM 1492 C CA . ALA A 1 191 ? -26.645 4.742 9.024 1.00 52.59 191 ALA A CA 1
ATOM 1493 C C . ALA A 1 191 ? -27.592 5.936 9.185 1.00 52.59 191 ALA A C 1
ATOM 1495 O O . ALA A 1 191 ? -27.130 7.023 9.539 1.00 52.59 191 ALA A O 1
ATOM 1496 N N . PRO A 1 192 ? -28.897 5.772 8.918 1.00 44.38 192 PRO A N 1
ATOM 1497 C CA . PRO A 1 192 ? -29.841 6.851 9.105 1.00 44.38 192 PRO A CA 1
ATOM 1498 C C . PRO A 1 192 ? -29.915 7.148 10.603 1.00 44.38 192 PRO A C 1
ATOM 1500 O O . PRO A 1 192 ? -30.690 6.538 11.338 1.00 44.38 192 PRO A O 1
ATOM 1503 N N . ALA A 1 193 ? -29.130 8.123 11.062 1.00 47.75 193 ALA A N 1
ATOM 1504 C CA . ALA A 1 193 ? -29.629 9.010 12.090 1.00 47.75 193 ALA A CA 1
ATOM 1505 C C . ALA A 1 193 ? -30.974 9.519 11.563 1.00 47.75 193 ALA A C 1
ATOM 1507 O O . ALA A 1 193 ? -31.094 9.884 10.388 1.00 47.75 193 ALA A O 1
ATOM 1508 N N . GLN A 1 194 ? -32.010 9.461 12.392 1.00 44.44 194 GLN A N 1
ATOM 1509 C CA . GLN A 1 194 ? -33.274 10.120 12.098 1.00 44.44 194 GLN A CA 1
ATOM 1510 C C . GLN A 1 194 ? -32.964 11.609 11.849 1.00 44.44 194 GLN A C 1
ATOM 1512 O O . GLN A 1 194 ? -32.822 12.369 12.798 1.00 44.44 194 GLN A O 1
ATOM 1517 N N . GLY A 1 195 ? -32.756 11.995 10.583 1.00 42.69 195 GLY A N 1
ATOM 1518 C CA . GLY A 1 195 ? -32.270 13.327 10.201 1.00 42.69 195 GLY A CA 1
ATOM 1519 C C . GLY A 1 195 ? -30.934 13.375 9.439 1.00 42.69 195 GLY A C 1
ATOM 1520 O O . GLY A 1 195 ? -30.035 14.090 9.850 1.00 42.69 195 GLY A O 1
ATOM 1521 N N . GLY A 1 196 ? -30.805 12.651 8.321 1.00 40.25 196 GLY A N 1
ATOM 1522 C CA . GLY A 1 196 ? -30.101 13.092 7.098 1.00 40.25 196 GLY A CA 1
ATOM 1523 C C . GLY A 1 196 ? -28.761 13.847 7.187 1.00 40.25 196 GLY A C 1
ATOM 1524 O O . GLY A 1 196 ? -28.553 14.762 6.393 1.00 40.25 196 GLY A O 1
ATOM 1525 N N . GLY A 1 197 ? -27.849 13.475 8.085 1.00 53.06 197 GLY A N 1
ATOM 1526 C CA . GLY A 1 197 ? -26.512 14.065 8.172 1.00 53.06 197 GLY A CA 1
ATOM 1527 C C . GLY A 1 197 ? -25.554 13.215 9.005 1.00 53.06 197 GLY A C 1
ATOM 1528 O O . GLY A 1 197 ? -25.984 12.428 9.846 1.00 53.06 197 GLY A O 1
ATOM 1529 N N . ILE A 1 198 ? -24.250 13.371 8.756 1.00 60.66 198 ILE A N 1
ATOM 1530 C CA . ILE A 1 198 ? -23.200 12.811 9.613 1.00 60.66 198 ILE A CA 1
ATOM 1531 C C . ILE A 1 198 ? -23.349 13.461 10.992 1.00 60.66 198 ILE A C 1
ATOM 1533 O O . ILE A 1 198 ? -23.214 14.680 11.102 1.00 60.66 198 ILE A O 1
ATOM 1537 N N . ASP A 1 199 ? -23.606 12.672 12.038 1.00 71.62 199 ASP A N 1
ATOM 1538 C CA . ASP A 1 199 ? -23.586 13.165 13.418 1.00 71.62 199 ASP A CA 1
ATOM 1539 C C . ASP A 1 199 ? -22.129 13.413 13.840 1.00 71.62 199 ASP A C 1
ATOM 1541 O O . ASP A 1 199 ? -21.449 12.579 14.447 1.00 71.62 199 ASP A O 1
ATOM 1545 N N . LEU A 1 200 ? -21.627 14.586 13.452 1.00 75.19 200 LEU A N 1
ATOM 1546 C CA . LEU A 1 200 ? -20.279 15.046 13.768 1.00 75.19 200 LEU A CA 1
ATOM 1547 C C . LEU A 1 200 ? -20.059 15.123 15.283 1.00 75.19 200 LEU A C 1
ATOM 1549 O O . LEU A 1 200 ? -18.932 14.939 15.739 1.00 75.19 200 LEU A O 1
ATOM 1553 N N . CYS A 1 201 ? -21.120 15.313 16.073 1.00 81.69 201 CYS A N 1
ATOM 1554 C CA . CYS A 1 201 ? -21.022 15.282 17.521 1.00 81.69 201 CYS A CA 1
ATOM 1555 C C . CYS A 1 201 ? -20.718 13.874 18.052 1.00 81.69 201 CYS A C 1
ATOM 1557 O O . CYS A 1 201 ? -19.816 13.692 18.880 1.00 81.69 201 CYS A O 1
ATOM 1559 N N . ALA A 1 202 ? -21.420 12.859 17.544 1.00 80.81 202 ALA A N 1
ATOM 1560 C CA . ALA A 1 202 ? -21.154 11.465 17.881 1.00 80.81 202 ALA A CA 1
ATOM 1561 C C . ALA A 1 202 ? -19.726 11.041 17.500 1.00 80.81 202 ALA A C 1
ATOM 1563 O O . ALA A 1 202 ? -19.089 10.297 18.249 1.00 80.81 202 ALA A O 1
ATOM 1564 N N . ILE A 1 203 ? -19.185 11.566 16.396 1.00 80.94 203 ILE A N 1
ATOM 1565 C CA . ILE A 1 203 ? -17.788 11.339 15.996 1.00 80.94 203 ILE A CA 1
ATOM 1566 C C . ILE A 1 203 ? -16.816 11.987 16.988 1.00 80.94 203 ILE A C 1
ATOM 1568 O O . ILE A 1 203 ? -15.867 11.334 17.424 1.00 80.94 203 ILE A O 1
ATOM 1572 N N . CYS A 1 204 ? -17.071 13.225 17.428 1.00 82.62 204 CYS A N 1
ATOM 1573 C CA . CYS A 1 204 ? -16.232 13.878 18.437 1.00 82.62 204 CYS A CA 1
ATOM 1574 C C . CYS A 1 204 ? -16.134 13.062 19.738 1.00 82.62 204 CYS A C 1
ATOM 1576 O O . CYS A 1 204 ? -15.102 13.080 20.409 1.00 82.62 204 CYS A O 1
ATOM 1578 N N . ASN A 1 205 ? -17.177 12.300 20.090 1.00 84.25 205 ASN A N 1
ATOM 1579 C CA . ASN A 1 205 ? -17.177 11.458 21.286 1.00 84.25 205 ASN A CA 1
ATOM 1580 C C . ASN A 1 205 ? -16.197 10.281 21.227 1.00 84.25 205 ASN A C 1
ATOM 1582 O O . ASN A 1 205 ? -15.815 9.792 22.295 1.00 84.25 205 ASN A O 1
ATOM 1586 N N . GLN A 1 206 ? -15.780 9.870 20.026 1.00 80.12 206 GLN A N 1
ATOM 1587 C CA . GLN A 1 206 ? -14.837 8.774 19.793 1.00 80.12 206 GLN A CA 1
ATOM 1588 C C . GLN A 1 206 ? -13.367 9.217 19.807 1.00 80.12 206 GLN A C 1
ATOM 1590 O O . GLN A 1 206 ? -12.485 8.361 19.784 1.00 80.12 206 GLN A O 1
ATOM 1595 N N . ILE A 1 207 ? -13.084 10.524 19.880 1.00 84.25 207 ILE A N 1
ATOM 1596 C CA . ILE A 1 207 ? -11.715 11.043 19.974 1.00 84.25 207 ILE A CA 1
ATOM 1597 C C . ILE A 1 207 ? -11.130 10.699 21.361 1.00 84.25 207 ILE A C 1
ATOM 1599 O O . ILE A 1 207 ? -11.711 11.110 22.372 1.00 84.25 207 ILE A O 1
ATOM 1603 N N . PRO A 1 208 ? -9.998 9.967 21.443 1.00 74.56 208 PRO A N 1
ATOM 1604 C CA . PRO A 1 208 ? -9.396 9.576 22.721 1.00 74.56 208 PRO A CA 1
ATOM 1605 C C . PRO A 1 208 ? -8.765 10.749 23.479 1.00 74.56 208 PRO A C 1
ATOM 1607 O O . PRO A 1 208 ? -8.811 10.788 24.707 1.00 74.56 208 PRO A O 1
ATOM 1610 N N . ASP A 1 209 ? -8.178 11.704 22.754 1.00 92.00 209 ASP A N 1
ATOM 1611 C CA . ASP A 1 209 ? -7.557 12.887 23.345 1.00 92.00 209 ASP A CA 1
ATOM 1612 C C . ASP A 1 209 ? -8.618 13.882 23.836 1.00 92.00 209 ASP A C 1
ATOM 1614 O O . ASP A 1 209 ? -9.461 14.352 23.070 1.00 92.00 209 ASP A O 1
ATOM 1618 N N . ALA A 1 210 ? -8.567 14.234 25.122 1.00 87.38 210 ALA A N 1
ATOM 1619 C CA . ALA A 1 210 ? -9.577 15.076 25.761 1.00 87.38 210 ALA A CA 1
ATOM 1620 C C . ALA A 1 210 ? -9.616 16.511 25.204 1.00 87.38 210 ALA A C 1
ATOM 1622 O O . ALA A 1 210 ? -10.682 17.131 25.168 1.00 87.38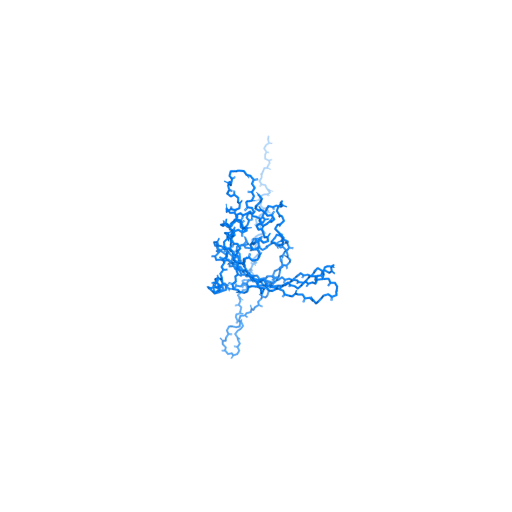 210 ALA A O 1
ATOM 1623 N N . THR A 1 211 ? -8.479 17.038 24.744 1.00 86.12 211 THR A N 1
ATOM 1624 C CA . THR A 1 211 ? -8.372 18.411 24.234 1.00 86.12 211 THR A CA 1
ATOM 1625 C C . THR A 1 211 ? -8.968 18.509 22.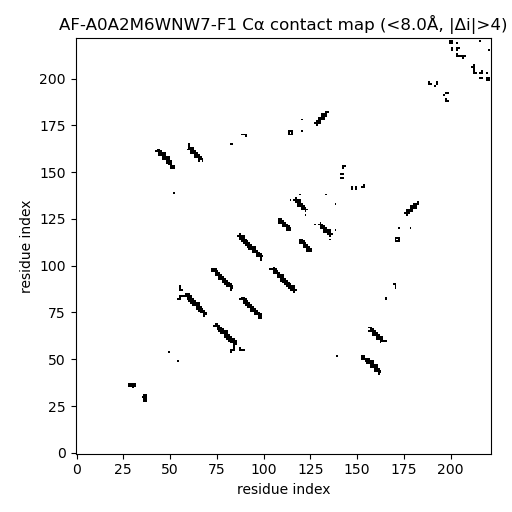834 1.00 86.12 211 THR A C 1
ATOM 1627 O O . THR A 1 211 ? -9.807 19.371 22.569 1.00 86.12 211 THR A O 1
ATOM 1630 N N . GLN A 1 212 ? -8.597 17.582 21.951 1.00 79.56 212 GLN A N 1
ATOM 1631 C CA . GLN A 1 212 ? -9.135 17.461 20.598 1.00 79.56 212 GLN A CA 1
ATOM 1632 C C . GLN A 1 212 ? -10.617 17.087 20.618 1.00 79.56 212 GLN A C 1
ATOM 1634 O O . GLN A 1 212 ? -11.404 17.671 19.871 1.00 79.56 212 GLN A O 1
ATOM 1639 N N . LYS A 1 213 ? -11.024 16.192 21.528 1.00 89.94 213 LYS A N 1
ATOM 1640 C CA . LYS A 1 213 ? -12.433 15.887 21.790 1.00 89.94 213 LYS A CA 1
ATOM 1641 C C . LYS A 1 213 ? -13.203 17.140 22.186 1.00 89.94 213 LYS A C 1
ATOM 1643 O O . LYS A 1 213 ? -14.197 17.461 21.542 1.00 89.94 213 LYS A O 1
ATOM 1648 N N . GLY A 1 214 ? -12.724 17.885 23.185 1.00 90.06 214 GLY A N 1
ATOM 1649 C CA . GLY A 1 214 ? -13.374 19.113 23.643 1.00 90.06 214 GLY A CA 1
ATOM 1650 C C . GLY A 1 214 ? -13.469 20.188 22.555 1.00 90.06 214 GLY A C 1
ATOM 1651 O O . GLY A 1 214 ? -14.500 20.848 22.429 1.00 90.06 214 GLY A O 1
ATOM 1652 N N . ALA A 1 215 ? -12.431 20.347 21.731 1.00 88.44 215 ALA A N 1
ATOM 1653 C CA . ALA A 1 215 ? -12.442 21.274 20.598 1.00 88.44 215 ALA A CA 1
ATOM 1654 C C . ALA A 1 215 ? -13.435 20.845 19.504 1.00 88.44 215 ALA A C 1
ATOM 1656 O O . ALA A 1 215 ? -14.217 21.665 19.025 1.00 88.44 215 ALA A O 1
ATOM 1657 N N . CYS A 1 216 ? -13.453 19.558 19.152 1.00 84.81 216 CYS A N 1
ATOM 1658 C CA . CYS A 1 216 ? -14.393 18.998 18.185 1.00 84.81 216 CYS A CA 1
ATOM 1659 C C . CYS A 1 216 ? -15.842 19.164 18.663 1.00 84.81 216 CYS A C 1
ATOM 1661 O O . CYS A 1 216 ? -16.689 19.644 17.908 1.00 84.81 216 CYS A O 1
ATOM 1663 N N . GLN A 1 217 ? -16.118 18.828 19.928 1.00 91.88 217 GLN A N 1
ATOM 1664 C CA . GLN A 1 217 ? -17.451 18.938 20.520 1.00 91.88 217 GLN A CA 1
ATOM 1665 C C . GLN A 1 217 ? -17.945 20.388 20.535 1.00 91.88 217 GLN A C 1
ATOM 1667 O O . GLN A 1 217 ? -19.071 20.648 20.129 1.00 91.88 217 GLN A O 1
ATOM 1672 N N . LYS A 1 218 ? -17.101 21.356 20.922 1.00 91.56 218 LYS A N 1
ATOM 1673 C CA . LYS A 1 218 ? -17.470 22.785 20.899 1.00 91.56 218 LYS A CA 1
ATOM 1674 C C . LYS A 1 218 ? -17.941 23.268 19.525 1.00 91.56 218 LYS A C 1
ATOM 1676 O O . LYS A 1 218 ? -18.796 24.147 19.451 1.00 91.56 218 LYS A O 1
ATOM 1681 N N . THR A 1 219 ? -17.374 22.718 18.457 1.00 83.06 219 THR A N 1
ATOM 1682 C CA . THR A 1 219 ? -17.693 23.108 17.079 1.00 83.06 219 THR A CA 1
ATOM 1683 C C . THR A 1 219 ? -18.930 22.386 16.547 1.00 83.06 219 THR A C 1
ATOM 1685 O O . THR A 1 219 ? -19.740 23.007 15.863 1.00 83.06 219 THR A O 1
ATOM 1688 N N . ASN A 1 220 ? -19.091 21.100 16.876 1.00 79.75 220 ASN A N 1
ATOM 1689 C CA . ASN A 1 220 ? -20.012 20.202 16.172 1.00 79.75 220 ASN A CA 1
ATOM 1690 C C . ASN A 1 220 ? -21.174 19.646 17.022 1.00 79.75 220 ASN A C 1
ATOM 1692 O O . ASN A 1 220 ? -22.065 19.018 16.463 1.00 79.75 220 ASN A O 1
ATOM 1696 N N . CYS A 1 221 ? -21.185 19.863 18.343 1.00 83.50 221 CYS A N 1
ATOM 1697 C CA . CYS A 1 221 ? -22.208 19.377 19.286 1.00 83.50 221 CYS A CA 1
ATOM 1698 C C . CYS A 1 221 ? -23.104 20.506 19.825 1.00 83.50 221 CYS A C 1
ATOM 1700 O O . CYS A 1 221 ? -23.219 20.662 21.043 1.00 83.50 221 CYS A O 1
ATOM 1702 N N . LYS A 1 222 ? -23.663 21.342 18.943 1.00 67.31 222 LYS A N 1
ATOM 1703 C CA . LYS A 1 222 ? -24.566 22.426 19.364 1.00 67.31 222 LYS A CA 1
ATOM 1704 C C . LYS A 1 222 ? -25.965 21.926 19.685 1.00 67.31 222 LYS A C 1
ATOM 1706 O O . LYS A 1 222 ? -26.481 21.114 18.889 1.00 67.31 222 LYS A O 1
#

Radius of gyration: 29.08 Å; Cα contacts (8 Å, |Δi|>4): 338; chains: 1; bounding box: 64×57×102 Å